Protein AF-0000000085046176 (afdb_homodimer)

Radius of gyration: 19.08 Å; Cα contacts (8 Å, |Δi|>4): 582; chains: 2; bounding box: 42×62×58 Å

Foldseek 3Di:
DPPPPPDEAEEEQEAPDPPCQVLVCVLVVHDSVRYHYDHDHQSADFDLPDDVLVVVLCCVVPVNYQEYEREGEPPRVLLVDDLVNVVVVCVVVPNDPVNQVVCVVVCVDPPGDSCSSSDDNDSVVRQVVVQCSNCVRPSHDNSHHYWYWYYYVPDSHTDTD/DPPPPPDEAEEEQEAPDPPCQVLVCVLVVHDSVRYHYDHDHQSADFDLPDDVLVVVLCCVVPVNYQEYEREGEPPRPLLVDDLVNVVVVCVVVPNDPVNQVVCVVVCVDPPGDSCSSSDDNDSVVRQVVVQCSNQVRPSHDNSHHYWYWYYYVPDSHTDTD

Structure (mmCIF, N/CA/C/O backbone):
data_AF-0000000085046176-model_v1
#
loop_
_entity.id
_entity.type
_entity.pdbx_description
1 polymer 'Carbonic anhydrase beta type'
#
loop_
_atom_site.group_PDB
_atom_site.id
_atom_site.type_symbol
_atom_site.label_atom_id
_atom_site.label_alt_id
_atom_site.label_comp_id
_atom_site.label_asym_id
_atom_site.label_entity_id
_atom_site.label_seq_id
_atom_site.pdbx_PDB_ins_code
_atom_site.Cartn_x
_atom_site.Cartn_y
_atom_site.Cartn_z
_atom_site.occupancy
_atom_site.B_iso_or_equiv
_atom_site.auth_seq_id
_atom_site.auth_comp_id
_atom_site.auth_asym_id
_atom_site.auth_atom_id
_atom_site.pdbx_PDB_model_num
ATOM 1 N N . MET A 1 1 ? 13.234 -36.5 2.68 1 27.55 1 MET A N 1
ATOM 2 C CA . MET A 1 1 ? 13.211 -35.188 3.322 1 27.55 1 MET A CA 1
ATOM 3 C C . MET A 1 1 ? 11.977 -34.406 2.895 1 27.55 1 MET A C 1
ATOM 5 O O . MET A 1 1 ? 11.805 -34.094 1.711 1 27.55 1 MET A O 1
ATOM 9 N N . GLU A 1 2 ? 10.82 -34.594 3.408 1 37.03 2 GLU A N 1
ATOM 10 C CA . GLU A 1 2 ? 9.484 -34.219 2.951 1 37.03 2 GLU A CA 1
ATOM 11 C C . GLU A 1 2 ? 9.406 -32.719 2.643 1 37.03 2 GLU A C 1
ATOM 13 O O . GLU A 1 2 ? 9.867 -31.891 3.432 1 37.03 2 GLU A O 1
ATOM 18 N N . LYS A 1 3 ? 9.477 -32.344 1.409 1 42.66 3 LYS A N 1
ATOM 19 C CA . LYS A 1 3 ? 9.383 -30.969 0.919 1 42.66 3 LYS A CA 1
ATOM 20 C C . LYS A 1 3 ? 8.375 -30.172 1.729 1 42.66 3 LYS A C 1
ATOM 22 O O . LYS A 1 3 ? 7.184 -30.5 1.746 1 42.66 3 LYS A O 1
ATOM 27 N N . LYS A 1 4 ? 8.586 -29.812 2.982 1 44.47 4 LYS A N 1
ATOM 28 C CA . LYS A 1 4 ? 7.711 -29.047 3.857 1 44.47 4 LYS A CA 1
ATOM 29 C C . LYS A 1 4 ? 6.906 -28.016 3.062 1 44.47 4 LYS A C 1
ATOM 31 O O . LYS A 1 4 ? 7.477 -27.125 2.445 1 44.47 4 LYS A O 1
ATOM 36 N N . THR A 1 5 ? 5.859 -28.359 2.402 1 50.88 5 THR A N 1
ATOM 37 C CA . THR A 1 5 ? 4.941 -27.531 1.635 1 50.88 5 THR A CA 1
ATOM 38 C C . THR A 1 5 ? 4.656 -26.219 2.367 1 50.88 5 THR A C 1
ATOM 40 O O . THR A 1 5 ? 4.332 -26.219 3.557 1 50.88 5 THR A O 1
ATOM 43 N N . ALA A 1 6 ? 5.34 -25.141 1.979 1 62.38 6 ALA A N 1
ATOM 44 C CA . ALA A 1 6 ? 5.117 -23.844 2.607 1 62.38 6 ALA A CA 1
ATOM 45 C C . ALA A 1 6 ? 3.645 -23.641 2.959 1 62.38 6 ALA A C 1
ATOM 47 O O . ALA A 1 6 ? 2.762 -23.922 2.146 1 62.38 6 ALA A O 1
ATOM 48 N N . GLY A 1 7 ? 3.318 -23.562 4.172 1 77.44 7 GLY A N 1
ATOM 49 C CA . GLY A 1 7 ? 1.966 -23.375 4.676 1 77.44 7 GLY A CA 1
ATOM 50 C C . GLY A 1 7 ? 1.241 -22.219 4.035 1 77.44 7 GLY A C 1
ATOM 51 O O . GLY A 1 7 ? 1.872 -21.25 3.59 1 77.44 7 GLY A O 1
ATOM 52 N N . LYS A 1 8 ? -0.014 -22.391 3.793 1 90.75 8 LYS A N 1
ATOM 53 C CA . LYS A 1 8 ? -0.907 -21.344 3.283 1 90.75 8 LYS A CA 1
ATOM 54 C C . LYS A 1 8 ? -0.826 -20.078 4.137 1 90.75 8 LYS A C 1
ATOM 56 O O . LYS A 1 8 ? -0.714 -20.156 5.363 1 90.75 8 LYS A O 1
ATOM 61 N N . LYS A 1 9 ? -0.775 -18.953 3.412 1 94.5 9 LYS A N 1
ATOM 62 C CA . LYS A 1 9 ? -0.676 -17.688 4.121 1 94.5 9 LYS A CA 1
ATOM 63 C C . LYS A 1 9 ? -1.931 -16.844 3.914 1 94.5 9 LYS A C 1
ATOM 65 O O . LYS A 1 9 ? -2.701 -17.078 2.982 1 94.5 9 LYS A O 1
ATOM 70 N N . THR A 1 10 ? -2.133 -15.969 4.871 1 95.81 10 THR A N 1
ATOM 71 C CA . THR A 1 10 ? -3.203 -14.984 4.816 1 95.81 10 THR A CA 1
ATOM 72 C C . THR A 1 10 ? -2.633 -13.578 4.676 1 95.81 10 THR A C 1
ATOM 74 O O . THR A 1 10 ? -1.724 -13.188 5.414 1 95.81 10 THR A O 1
ATOM 77 N N . LEU A 1 11 ? -3.111 -12.898 3.676 1 96.31 11 LEU A N 1
ATOM 78 C CA . LEU A 1 11 ? -2.738 -11.5 3.49 1 96.31 11 LEU A CA 1
ATOM 79 C C . LEU A 1 11 ? -3.781 -10.57 4.102 1 96.31 11 LEU A C 1
ATOM 81 O O . LEU A 1 11 ? -4.969 -10.672 3.789 1 96.31 11 LEU A O 1
ATOM 85 N N . ILE A 1 12 ? -3.316 -9.688 4.973 1 94.5 12 ILE A N 1
ATOM 86 C CA . ILE A 1 12 ? -4.211 -8.781 5.68 1 94.5 12 ILE A CA 1
ATOM 87 C C . ILE A 1 12 ? -4.016 -7.355 5.168 1 94.5 12 ILE A C 1
ATOM 89 O O . ILE A 1 12 ? -2.893 -6.852 5.125 1 94.5 12 ILE A O 1
ATOM 93 N N . ILE A 1 13 ? -5.051 -6.73 4.762 1 95.25 13 ILE A N 1
ATOM 94 C CA . ILE A 1 13 ? -5.09 -5.312 4.422 1 95.25 13 ILE A CA 1
ATOM 95 C C . ILE A 1 13 ? -5.789 -4.535 5.535 1 95.25 13 ILE A C 1
ATOM 97 O O . ILE A 1 13 ? -6.945 -4.809 5.859 1 95.25 13 ILE A O 1
ATOM 101 N N . THR A 1 14 ? -5.098 -3.609 6.129 1 92.19 14 THR A N 1
ATOM 102 C CA . THR A 1 14 ? -5.656 -2.867 7.254 1 92.19 14 THR A CA 1
ATOM 103 C C . THR A 1 14 ? -5.008 -1.488 7.367 1 92.19 14 THR A C 1
ATOM 105 O O . THR A 1 14 ? -4.277 -1.065 6.469 1 92.19 14 THR A O 1
ATOM 108 N N . SER A 1 15 ? -5.359 -0.806 8.398 1 89.62 15 SER A N 1
ATOM 109 C CA . SER A 1 15 ? -4.918 0.575 8.562 1 89.62 15 SER A CA 1
ATOM 110 C C . SER A 1 15 ? -3.457 0.642 8.992 1 89.62 15 SER A C 1
ATOM 112 O O . SER A 1 15 ? -2.838 -0.387 9.273 1 89.62 15 SER A O 1
ATOM 114 N N . LEU A 1 16 ? -2.852 1.836 9.047 1 82.62 16 LEU A N 1
ATOM 115 C CA . LEU A 1 16 ? -1.438 2.1 9.297 1 82.62 16 LEU A CA 1
ATOM 116 C C . LEU A 1 16 ? -1.076 1.802 10.75 1 82.62 16 LEU A C 1
ATOM 118 O O . LEU A 1 16 ? 0.101 1.642 11.078 1 82.62 16 LEU A O 1
ATOM 122 N N . GLU A 1 17 ? -1.954 1.568 11.562 1 69.12 17 GLU A N 1
ATOM 123 C CA . GLU A 1 17 ? -1.636 1.528 12.984 1 69.12 17 GLU A CA 1
ATOM 124 C C . GLU A 1 17 ? -0.73 0.344 13.32 1 69.12 17 GLU A C 1
ATOM 126 O O . GLU A 1 17 ? -0.935 -0.761 12.812 1 69.12 17 GLU A O 1
ATOM 131 N N . GLY A 1 18 ? 0.424 0.468 13.969 1 60.62 18 GLY A N 1
ATOM 132 C CA . GLY A 1 18 ? 1.585 -0.366 14.234 1 60.62 18 GLY A CA 1
ATOM 133 C C . GLY A 1 18 ? 1.262 -1.587 15.078 1 60.62 18 GLY A C 1
ATOM 134 O O . GLY A 1 18 ? 1.871 -2.645 14.906 1 60.62 18 GLY A O 1
ATOM 135 N N . ASN A 1 19 ? 0.436 -1.549 15.891 1 63.5 19 ASN A N 1
ATOM 136 C CA . ASN A 1 19 ? 0.36 -2.617 16.875 1 63.5 19 ASN A CA 1
ATOM 137 C C . ASN A 1 19 ? -0.744 -3.615 16.547 1 63.5 19 ASN A C 1
ATOM 139 O O . ASN A 1 19 ? -1.226 -4.332 17.422 1 63.5 19 ASN A O 1
ATOM 143 N N . GLN A 1 20 ? -0.802 -3.793 15.25 1 77.19 20 GLN A N 1
ATOM 144 C CA . GLN A 1 20 ? -1.982 -4.602 14.969 1 77.19 20 GLN A CA 1
ATOM 145 C C . GLN A 1 20 ? -1.596 -6.035 14.609 1 77.19 20 GLN A C 1
ATOM 147 O O . GLN A 1 20 ? -2.408 -6.953 14.742 1 77.19 20 GLN A O 1
ATOM 152 N N . SER A 1 21 ? -0.306 -6.191 14.312 1 78.75 21 SER A N 1
ATOM 153 C CA . SER A 1 21 ? 0.079 -7.5 13.805 1 78.75 21 SER A CA 1
ATOM 154 C C . SER A 1 21 ? -0.053 -8.578 14.875 1 78.75 21 SER A C 1
ATOM 156 O O . SER A 1 21 ? -0.606 -9.648 14.625 1 78.75 21 SER A O 1
ATOM 158 N N . LEU A 1 22 ? 0.419 -8.273 16.031 1 78.38 22 LEU A N 1
ATOM 159 C CA . LEU A 1 22 ? 0.334 -9.25 17.109 1 78.38 22 LEU A CA 1
ATOM 160 C C . LEU A 1 22 ? -1.116 -9.477 17.516 1 78.38 22 LEU A C 1
ATOM 162 O O . LEU A 1 22 ? -1.527 -10.609 17.766 1 78.38 22 LEU A O 1
ATOM 166 N N . TRP A 1 23 ? -1.77 -8.398 17.594 1 84 23 TRP A N 1
ATOM 167 C CA . TRP A 1 23 ? -3.182 -8.484 17.953 1 84 23 TRP A CA 1
ATOM 168 C C . TRP A 1 23 ? -3.955 -9.312 16.938 1 84 23 TRP A C 1
ATOM 170 O O . TRP A 1 23 ? -4.719 -10.211 17.297 1 84 23 TRP A O 1
ATOM 180 N N . LEU A 1 24 ? -3.736 -9.125 15.719 1 87.5 24 LEU A N 1
ATOM 181 C CA . LEU A 1 24 ? -4.461 -9.828 14.664 1 87.5 24 LEU A CA 1
ATOM 182 C C . LEU A 1 24 ? -4.062 -11.297 14.625 1 87.5 24 LEU A C 1
ATOM 184 O O . LEU A 1 24 ? -4.902 -12.164 14.367 1 87.5 24 LEU A O 1
ATOM 188 N N . SER A 1 25 ? -2.818 -11.5 14.836 1 88.5 25 SER A N 1
ATOM 189 C CA . SER A 1 25 ? -2.375 -12.891 14.922 1 88.5 25 SER A CA 1
ATOM 190 C C . SER A 1 25 ? -3.141 -13.648 16 1 88.5 25 SER A C 1
ATOM 192 O O . SER A 1 25 ? -3.584 -14.773 15.781 1 88.5 25 SER A O 1
ATOM 194 N N . SER A 1 26 ? -3.328 -13 17.109 1 88.38 26 SER A N 1
ATOM 195 C CA . SER A 1 26 ? -4.027 -13.609 18.234 1 88.38 26 SER A CA 1
ATOM 196 C C . SER A 1 26 ? -5.508 -13.805 17.922 1 88.38 26 SER A C 1
ATOM 198 O O . SER A 1 26 ? -6.055 -14.891 18.156 1 88.38 26 SER A O 1
ATOM 200 N N . VAL A 1 27 ? -6.113 -12.875 17.391 1 89.19 27 VAL A N 1
ATOM 201 C CA . VAL A 1 27 ? -7.551 -12.891 17.156 1 89.19 27 VAL A CA 1
ATOM 202 C C . VAL A 1 27 ? -7.879 -13.883 16.031 1 89.19 27 VAL A C 1
ATOM 204 O O . VAL A 1 27 ? -8.914 -14.555 16.078 1 89.19 27 VAL A O 1
ATOM 207 N N . LEU A 1 28 ? -7.016 -14.039 15.109 1 90.5 28 LEU A N 1
ATOM 208 C CA . LEU A 1 28 ? -7.246 -14.922 13.977 1 90.5 28 LEU A CA 1
ATOM 209 C C . LEU A 1 28 ? -6.754 -16.328 14.273 1 90.5 28 LEU A C 1
ATOM 211 O O . LEU A 1 28 ? -7.004 -17.266 13.508 1 90.5 28 LEU A O 1
ATOM 215 N N . LYS A 1 29 ? -6.059 -16.484 15.375 1 92.44 29 LYS A N 1
ATOM 216 C CA . LYS A 1 29 ? -5.465 -17.766 15.781 1 92.44 29 LYS A CA 1
ATOM 217 C C . LYS A 1 29 ? -4.547 -18.312 14.695 1 92.44 29 LYS A C 1
ATOM 219 O O . LYS A 1 29 ? -4.633 -19.484 14.336 1 92.44 29 LYS A O 1
ATOM 224 N N . LYS A 1 30 ? -3.787 -17.453 14.102 1 91.31 30 LYS A N 1
ATOM 225 C CA . LYS A 1 30 ? -2.766 -17.781 13.117 1 91.31 30 LYS A CA 1
ATOM 226 C C . LYS A 1 30 ? -1.396 -17.266 13.539 1 91.31 30 LYS A C 1
ATOM 228 O O . LYS A 1 30 ? -1.283 -16.156 14.055 1 91.31 30 LYS A O 1
ATOM 233 N N . PRO A 1 31 ? -0.431 -18.125 13.391 1 89.75 31 PRO A N 1
ATOM 234 C CA . PRO A 1 31 ? 0.899 -17.625 13.742 1 89.75 31 PRO A CA 1
ATOM 235 C C . PRO A 1 31 ? 1.362 -16.484 12.836 1 89.75 31 PRO A C 1
ATOM 237 O O . PRO A 1 31 ? 0.936 -16.391 11.688 1 89.75 31 PRO A O 1
ATOM 240 N N . LEU A 1 32 ? 2.254 -15.648 13.289 1 85.62 32 LEU A N 1
ATOM 241 C CA . LEU A 1 32 ? 2.717 -14.445 12.602 1 85.62 32 LEU A CA 1
ATOM 242 C C . LEU A 1 32 ? 3.402 -14.805 11.281 1 85.62 32 LEU A C 1
ATOM 244 O O . LEU A 1 32 ? 3.324 -14.047 10.312 1 85.62 32 LEU A O 1
ATOM 248 N N . ASP A 1 33 ? 4.004 -15.93 11.188 1 85.5 33 ASP A N 1
ATOM 249 C CA . ASP A 1 33 ? 4.75 -16.297 9.984 1 85.5 33 ASP A CA 1
ATOM 250 C C . ASP A 1 33 ? 3.811 -16.734 8.867 1 85.5 33 ASP A C 1
ATOM 252 O O . ASP A 1 33 ? 4.242 -16.922 7.727 1 85.5 33 ASP A O 1
ATOM 256 N N . GLU A 1 34 ? 2.578 -16.844 9.203 1 91.62 34 GLU A N 1
ATOM 257 C CA . GLU A 1 34 ? 1.57 -17.188 8.203 1 91.62 34 GLU A CA 1
ATOM 258 C C . GLU A 1 34 ? 0.764 -15.961 7.797 1 91.62 34 GLU A C 1
ATOM 260 O O . GLU A 1 34 ? -0.156 -16.062 6.98 1 91.62 34 GLU A O 1
ATOM 265 N N . LEU A 1 35 ? 1.13 -14.859 8.359 1 91.5 35 LEU A N 1
ATOM 266 C CA . LEU A 1 35 ? 0.426 -13.617 8.062 1 91.5 35 LEU A CA 1
ATOM 267 C C . LEU A 1 35 ? 1.325 -12.656 7.289 1 91.5 35 LEU A C 1
ATOM 269 O O . LEU A 1 35 ? 2.516 -12.539 7.586 1 91.5 35 LEU A O 1
ATOM 273 N N . LEU A 1 36 ? 0.793 -12.086 6.289 1 92.06 36 LEU A N 1
ATOM 274 C CA . LEU A 1 36 ? 1.378 -10.953 5.574 1 92.06 36 LEU A CA 1
ATOM 275 C C . LEU A 1 36 ? 0.507 -9.711 5.719 1 92.06 36 LEU A C 1
ATOM 277 O O . LEU A 1 36 ? -0.708 -9.82 5.898 1 92.06 36 LEU A O 1
ATOM 281 N N . PHE A 1 37 ? 1.173 -8.555 5.59 1 91.38 37 PHE A N 1
ATOM 282 C CA . PHE A 1 37 ? 0.412 -7.34 5.852 1 91.38 37 PHE A CA 1
ATOM 283 C C . PHE A 1 37 ? 0.644 -6.309 4.754 1 91.38 37 PHE A C 1
ATOM 285 O O . PHE A 1 37 ? 1.768 -6.145 4.277 1 91.38 37 PHE A O 1
ATOM 292 N N . ILE A 1 38 ? -0.399 -5.652 4.414 1 92.81 38 ILE A N 1
ATOM 293 C CA . ILE A 1 38 ? -0.392 -4.41 3.646 1 92.81 38 ILE A CA 1
ATOM 294 C C . ILE A 1 38 ? -1.172 -3.334 4.398 1 92.81 38 ILE A C 1
ATOM 296 O O . ILE A 1 38 ? -2.346 -3.523 4.727 1 92.81 38 ILE A O 1
ATOM 300 N N . HIS A 1 39 ? -0.501 -2.297 4.625 1 91 39 HIS A N 1
ATOM 301 C CA . HIS A 1 39 ? -1.146 -1.192 5.324 1 91 39 HIS A CA 1
ATOM 302 C C . HIS A 1 39 ? -1.488 -0.058 4.367 1 91 39 HIS A C 1
ATOM 304 O O . HIS A 1 39 ? -0.682 0.293 3.5 1 91 39 HIS A O 1
ATOM 310 N N . SER A 1 40 ? -2.662 0.396 4.531 1 92.19 40 SER A N 1
ATOM 311 C CA . SER A 1 40 ? -3.127 1.562 3.787 1 92.19 40 SER A CA 1
ATOM 312 C C . SER A 1 40 ? -3.898 2.521 4.688 1 92.19 40 SER A C 1
ATOM 314 O O . SER A 1 40 ? -4.688 2.09 5.531 1 92.19 40 SER A O 1
ATOM 316 N N . TYR A 1 41 ? -3.645 3.814 4.453 1 92.31 41 TYR A N 1
ATOM 317 C CA . TYR A 1 41 ? -4.367 4.801 5.246 1 92.31 41 TYR A CA 1
ATOM 318 C C . TYR A 1 41 ? -5.871 4.676 5.031 1 92.31 41 TYR A C 1
ATOM 320 O O . TYR A 1 41 ? -6.352 4.746 3.896 1 92.31 41 TYR A O 1
ATOM 328 N N . GLY A 1 42 ? -6.609 4.34 6.191 1 88.31 42 GLY A N 1
ATOM 329 C CA . GLY A 1 42 ? -8.047 4.152 6.121 1 88.31 42 GLY A CA 1
ATOM 330 C C . GLY A 1 42 ? -8.445 2.791 5.586 1 88.31 42 GLY A C 1
ATOM 331 O O . GLY A 1 42 ? -9.609 2.568 5.246 1 88.31 42 GLY A O 1
ATOM 332 N N . SER A 1 43 ? -7.473 1.93 5.324 1 90.62 43 SER A N 1
ATOM 333 C CA . SER A 1 43 ? -7.703 0.593 4.785 1 90.62 43 SER A CA 1
ATOM 334 C C . SER A 1 43 ? -8.375 0.657 3.416 1 90.62 43 SER A C 1
ATOM 336 O O . SER A 1 43 ? -9.188 -0.205 3.078 1 90.62 43 SER A O 1
ATOM 338 N N . PHE A 1 44 ? -8.125 1.706 2.766 1 90.56 44 PHE A N 1
ATOM 339 C CA . PHE A 1 44 ? -8.828 1.988 1.521 1 90.56 44 PHE A CA 1
ATOM 340 C C . PHE A 1 44 ? -7.93 1.725 0.318 1 90.56 44 PHE A C 1
ATOM 342 O O . PHE A 1 44 ? -6.754 2.09 0.324 1 90.56 44 PHE A O 1
ATOM 349 N N . ILE A 1 45 ? -8.461 0.929 -0.669 1 94.75 45 ILE A N 1
ATOM 350 C CA . ILE A 1 45 ? -7.809 0.723 -1.956 1 94.75 45 ILE A CA 1
ATOM 351 C C . ILE A 1 45 ? -8.43 1.641 -3.006 1 94.75 45 ILE A C 1
ATOM 353 O O . ILE A 1 45 ? -9.594 1.468 -3.375 1 94.75 45 ILE A O 1
ATOM 357 N N . SER A 1 46 ? -7.688 2.5 -3.588 1 88.81 46 SER A N 1
ATOM 358 C CA . SER A 1 46 ? -8.258 3.561 -4.414 1 88.81 46 SER A CA 1
ATOM 359 C C . SER A 1 46 ? -8.172 3.215 -5.898 1 88.81 46 SER A C 1
ATOM 361 O O . SER A 1 46 ? -8.938 3.734 -6.707 1 88.81 46 SER A O 1
ATOM 363 N N . GLN A 1 47 ? -7.281 2.324 -6.289 1 91.12 47 GLN A N 1
ATOM 364 C CA . GLN A 1 47 ? -7.039 2.104 -7.711 1 91.12 47 GLN A CA 1
ATOM 365 C C . GLN A 1 47 ? -6.957 0.613 -8.031 1 91.12 47 GLN A C 1
ATOM 367 O O . GLN A 1 47 ? -6.258 -0.136 -7.348 1 91.12 47 GLN A O 1
ATOM 372 N N . SER A 1 48 ? -7.559 0.249 -9.125 1 94.62 48 SER A N 1
ATOM 373 C CA . SER A 1 48 ? -7.602 -1.151 -9.539 1 94.62 48 SER A CA 1
ATOM 374 C C . SER A 1 48 ? -6.262 -1.602 -10.109 1 94.62 48 SER A C 1
ATOM 376 O O . SER A 1 48 ? -5.992 -2.801 -10.195 1 94.62 48 SER A O 1
ATOM 378 N N . TYR A 1 49 ? -5.492 -0.659 -10.555 1 95.44 49 TYR A N 1
ATOM 379 C CA . TYR A 1 49 ? -4.172 -0.968 -11.086 1 95.44 49 TYR A CA 1
ATOM 380 C C . TYR A 1 49 ? -3.096 -0.144 -10.391 1 95.44 49 TYR A C 1
ATOM 382 O O . TYR A 1 49 ? -2.209 0.413 -11.039 1 95.44 49 TYR A O 1
ATOM 390 N N . GLY A 1 50 ? -3.312 -0.067 -9.086 1 93.5 50 GLY A N 1
ATOM 391 C CA . GLY A 1 50 ? -2.338 0.599 -8.242 1 93.5 50 GLY A CA 1
ATOM 392 C C . GLY A 1 50 ? -1.434 -0.367 -7.5 1 93.5 50 GLY A C 1
ATOM 393 O O . GLY A 1 50 ? -1.467 -1.573 -7.75 1 93.5 50 GLY A O 1
ATOM 394 N N . CYS A 1 51 ? -0.675 0.168 -6.566 1 94.19 51 CYS A N 1
ATOM 395 C CA . CYS A 1 51 ? 0.38 -0.584 -5.895 1 94.19 51 CYS A CA 1
ATOM 396 C C . CYS A 1 51 ? -0.206 -1.671 -5.004 1 94.19 51 CYS A C 1
ATOM 398 O O . CYS A 1 51 ? 0.316 -2.785 -4.949 1 94.19 51 CYS A O 1
ATOM 400 N N . ILE A 1 52 ? -1.273 -1.389 -4.344 1 95.94 52 ILE A N 1
ATOM 401 C CA . ILE A 1 52 ? -1.829 -2.35 -3.396 1 95.94 52 ILE A CA 1
ATOM 402 C C . ILE A 1 52 ? -2.375 -3.561 -4.152 1 95.94 52 ILE A C 1
ATOM 404 O O . ILE A 1 52 ? -2.078 -4.703 -3.799 1 95.94 52 ILE A O 1
ATOM 408 N N . ILE A 1 53 ? -3.141 -3.328 -5.211 1 96.94 53 ILE A N 1
ATOM 409 C CA . ILE A 1 53 ? -3.672 -4.418 -6.023 1 96.94 53 ILE A CA 1
ATOM 410 C C . ILE A 1 53 ? -2.52 -5.219 -6.625 1 96.94 53 ILE A C 1
ATOM 412 O O . ILE A 1 53 ? -2.551 -6.453 -6.633 1 96.94 53 ILE A O 1
ATOM 416 N N . ARG A 1 54 ? -1.545 -4.535 -7.102 1 95.69 54 ARG A N 1
ATOM 417 C CA . ARG A 1 54 ? -0.357 -5.211 -7.613 1 95.69 54 ARG A CA 1
ATOM 418 C C . ARG A 1 54 ? 0.239 -6.141 -6.559 1 95.69 54 ARG A C 1
ATOM 420 O O . ARG A 1 54 ? 0.598 -7.281 -6.863 1 95.69 54 ARG A O 1
ATOM 427 N N . SER A 1 55 ? 0.363 -5.672 -5.371 1 95.5 55 SER A N 1
ATOM 428 C CA . SER A 1 55 ? 0.951 -6.449 -4.289 1 95.5 55 SER A CA 1
ATOM 429 C C . SER A 1 55 ? 0.109 -7.684 -3.975 1 95.5 55 SER A C 1
ATOM 431 O O . SER A 1 55 ? 0.649 -8.766 -3.732 1 95.5 55 SER A O 1
ATOM 433 N N . ILE A 1 56 ? -1.153 -7.508 -3.992 1 97 56 ILE A N 1
ATOM 434 C CA . ILE A 1 56 ? -2.051 -8.625 -3.711 1 97 56 ILE A CA 1
ATOM 435 C C . ILE A 1 56 ? -1.891 -9.695 -4.781 1 97 56 ILE A C 1
ATOM 437 O O . ILE A 1 56 ? -1.779 -10.883 -4.465 1 97 56 ILE A O 1
ATOM 441 N N . ILE A 1 57 ? -1.896 -9.25 -6.039 1 96.88 57 ILE A N 1
ATOM 442 C CA . ILE A 1 57 ? -1.755 -10.172 -7.16 1 96.88 57 ILE A CA 1
ATOM 443 C C . ILE A 1 57 ? -0.448 -10.945 -7.027 1 96.88 57 ILE A C 1
ATOM 445 O O . ILE A 1 57 ? -0.438 -12.18 -7.109 1 96.88 57 ILE A O 1
ATOM 449 N N . MET A 1 58 ? 0.612 -10.273 -6.781 1 95.06 58 MET A N 1
ATOM 450 C CA . MET A 1 58 ? 1.925 -10.906 -6.703 1 95.06 58 MET A CA 1
ATOM 451 C C . MET A 1 58 ? 2.006 -11.844 -5.5 1 95.06 58 MET A C 1
ATOM 453 O O . MET A 1 58 ? 2.605 -12.914 -5.586 1 95.06 58 MET A O 1
ATOM 457 N N . ALA A 1 59 ? 1.438 -11.438 -4.43 1 94.88 59 ALA A N 1
ATOM 458 C CA . ALA A 1 59 ? 1.416 -12.297 -3.248 1 94.88 59 ALA A CA 1
ATOM 459 C C . ALA A 1 59 ? 0.651 -13.586 -3.523 1 94.88 59 ALA A C 1
ATOM 461 O O . ALA A 1 59 ? 1.054 -14.664 -3.072 1 94.88 59 ALA A O 1
ATOM 462 N N . ALA A 1 60 ? -0.436 -13.508 -4.195 1 95.62 60 ALA A N 1
ATOM 463 C CA . ALA A 1 60 ? -1.239 -14.68 -4.527 1 95.62 60 ALA A CA 1
ATOM 464 C C . ALA A 1 60 ? -0.447 -15.664 -5.387 1 95.62 60 ALA A C 1
ATOM 466 O O . ALA 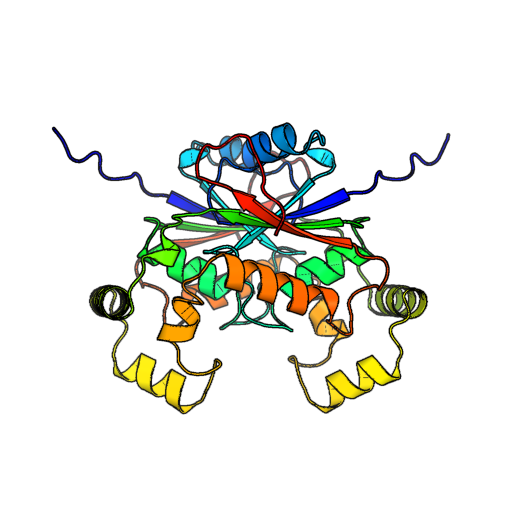A 1 60 ? -0.556 -16.875 -5.211 1 95.62 60 ALA A O 1
ATOM 467 N N . TYR A 1 61 ? 0.374 -15.133 -6.258 1 94.06 61 TYR A N 1
ATOM 468 C CA . TYR A 1 61 ? 1.076 -15.977 -7.215 1 94.06 61 TYR A CA 1
ATOM 469 C C . TYR A 1 61 ? 2.387 -16.5 -6.629 1 94.06 61 TYR A C 1
ATOM 471 O O . TYR A 1 61 ? 2.871 -17.562 -7.012 1 94.06 61 TYR A O 1
ATOM 479 N N . TYR A 1 62 ? 2.945 -15.789 -5.652 1 92.06 62 TYR A N 1
ATOM 480 C CA . TYR A 1 62 ? 4.324 -16.125 -5.328 1 92.06 62 TYR A CA 1
ATOM 481 C C . TYR A 1 62 ? 4.492 -16.359 -3.832 1 92.06 62 TYR A C 1
ATOM 483 O O . TYR A 1 62 ? 5.516 -16.891 -3.389 1 92.06 62 TYR A O 1
ATOM 491 N N . GLU A 1 63 ? 3.516 -15.984 -2.99 1 91.88 63 GLU A N 1
ATOM 492 C CA . GLU A 1 63 ? 3.703 -16.078 -1.545 1 91.88 63 GLU A CA 1
ATOM 493 C C . GLU A 1 63 ? 2.779 -17.141 -0.939 1 91.88 63 GLU A C 1
ATOM 495 O O . GLU A 1 63 ? 2.6 -17.188 0.279 1 91.88 63 GLU A O 1
ATOM 500 N N . ASN A 1 64 ? 2.164 -17.922 -1.744 1 92.31 64 ASN A N 1
ATOM 501 C CA . ASN A 1 64 ? 1.242 -18.953 -1.303 1 92.31 64 ASN A CA 1
ATOM 502 C C . ASN A 1 64 ? 0.062 -18.375 -0.534 1 92.31 64 ASN A C 1
ATOM 504 O O . ASN A 1 64 ? -0.375 -18.938 0.469 1 92.31 64 ASN A O 1
ATOM 508 N N . VAL A 1 65 ? -0.344 -17.25 -0.934 1 95.19 65 VAL A N 1
ATOM 509 C CA . VAL A 1 65 ? -1.509 -16.609 -0.337 1 95.19 65 VAL A CA 1
ATOM 510 C C . VAL A 1 65 ? -2.785 -17.172 -0.955 1 95.19 65 VAL A C 1
ATOM 512 O O . VAL A 1 65 ? -2.955 -17.156 -2.176 1 95.19 65 VAL A O 1
ATOM 515 N N . GLU A 1 66 ? -3.678 -17.625 -0.038 1 94.62 66 GLU A N 1
ATOM 516 C CA . GLU A 1 66 ? -4.961 -18.141 -0.508 1 94.62 66 GLU A CA 1
ATOM 517 C C . GLU A 1 66 ? -6.121 -17.312 0.051 1 94.62 66 GLU A C 1
ATOM 519 O O . GLU A 1 66 ? -7.23 -17.359 -0.484 1 94.62 66 GLU A O 1
ATOM 524 N N . ASP A 1 67 ? -5.805 -16.672 1.192 1 97.44 67 ASP A N 1
ATOM 525 C CA . ASP A 1 67 ? -6.816 -15.844 1.848 1 97.44 67 ASP A CA 1
ATOM 526 C C . ASP A 1 67 ? -6.379 -14.383 1.906 1 97.44 67 ASP A C 1
ATOM 528 O O . ASP A 1 67 ? -5.223 -14.086 2.213 1 97.44 67 ASP A O 1
ATOM 532 N N . VAL A 1 68 ? -7.301 -13.508 1.597 1 97.75 68 VAL A N 1
ATOM 533 C CA . VAL A 1 68 ? -7.105 -12.07 1.743 1 97.75 68 VAL A CA 1
ATOM 534 C C . VAL A 1 68 ? -8.195 -11.492 2.643 1 97.75 68 VAL A C 1
ATOM 536 O O . VAL A 1 68 ? -9.383 -11.594 2.336 1 97.75 68 VAL A O 1
ATOM 539 N N . TYR A 1 69 ? -7.75 -10.93 3.74 1 97.06 69 TYR A N 1
ATOM 540 C CA . TYR A 1 69 ? -8.68 -10.305 4.676 1 97.06 69 TYR A CA 1
ATOM 541 C C . TYR A 1 69 ? -8.539 -8.789 4.648 1 97.06 69 TYR A C 1
ATOM 543 O O . TYR A 1 69 ? -7.441 -8.258 4.832 1 97.06 69 TYR A O 1
ATOM 551 N N . VAL A 1 70 ? -9.625 -8.156 4.402 1 97 70 VAL A N 1
ATOM 552 C CA . VAL A 1 70 ? -9.711 -6.707 4.523 1 97 70 VAL A CA 1
ATOM 553 C C . VAL A 1 70 ? -10.312 -6.336 5.875 1 97 70 VAL A C 1
ATOM 555 O O . VAL A 1 70 ? -11.469 -6.652 6.156 1 97 70 VAL A O 1
ATOM 558 N N . ILE A 1 71 ? -9.531 -5.637 6.656 1 94.56 71 ILE A N 1
ATOM 559 C CA . ILE A 1 71 ? -9.977 -5.355 8.016 1 94.56 71 ILE A CA 1
ATOM 560 C C . ILE A 1 71 ? -10 -3.846 8.25 1 94.56 71 ILE A C 1
ATOM 562 O O . ILE A 1 71 ? -8.953 -3.195 8.273 1 94.56 71 ILE A O 1
ATOM 566 N N . GLY A 1 72 ? -11.156 -3.332 8.414 1 92.44 72 GLY A N 1
ATOM 567 C CA . GLY A 1 72 ? -11.344 -1.933 8.758 1 92.44 72 GLY A CA 1
ATOM 568 C C . GLY A 1 72 ? -11.492 -1.699 10.25 1 92.44 72 GLY A C 1
ATOM 569 O O . GLY A 1 72 ? -12.086 -2.516 10.961 1 92.44 72 GLY A O 1
ATOM 570 N N . VAL A 1 73 ? -10.969 -0.614 10.617 1 85.81 73 VAL A N 1
ATOM 571 C CA . VAL A 1 73 ? -11.086 -0.241 12.023 1 85.81 73 VAL A CA 1
ATOM 572 C C . VAL A 1 73 ? -12.078 0.915 12.172 1 85.81 73 VAL A C 1
ATOM 574 O O . VAL A 1 73 ? -11.891 1.977 11.57 1 85.81 73 VAL A O 1
ATOM 577 N N . GLU A 1 74 ? -13 0.717 12.914 1 82.62 74 GLU A N 1
ATOM 578 C CA . GLU A 1 74 ? -13.992 1.76 13.148 1 82.62 74 GLU A CA 1
ATOM 579 C C . GLU A 1 74 ? -13.398 2.93 13.922 1 82.62 74 GLU A C 1
ATOM 581 O O . GLU A 1 74 ? -12.617 2.727 14.859 1 82.62 74 GLU A O 1
ATOM 586 N N . GLY A 1 75 ? -13.891 4.164 13.547 1 74.62 75 GLY A N 1
ATOM 587 C CA . GLY A 1 75 ? -13.438 5.359 14.242 1 74.62 75 GLY A CA 1
ATOM 588 C C . GLY A 1 75 ? -12.031 5.781 13.859 1 74.62 75 GLY A C 1
ATOM 589 O O . GLY A 1 75 ? -11.422 6.609 14.531 1 74.62 75 GLY A O 1
ATOM 590 N N . ASP A 1 76 ? -11.578 5.145 12.961 1 74.75 76 ASP A N 1
ATOM 591 C CA . ASP A 1 76 ? -10.266 5.555 12.461 1 74.75 76 ASP A CA 1
ATOM 592 C C . ASP A 1 76 ? -10.273 7.023 12.047 1 74.75 76 ASP A C 1
ATOM 594 O O . ASP A 1 76 ? -11.312 7.559 11.656 1 74.75 76 ASP A O 1
ATOM 598 N N . LYS A 1 77 ? -9.195 7.676 12.242 1 69.12 77 LYS A N 1
ATOM 599 C CA . LYS A 1 77 ? -9.031 9.109 12.016 1 69.12 77 LYS A CA 1
ATOM 600 C C . LYS A 1 77 ? -9.5 9.5 10.617 1 69.12 77 LYS A C 1
ATOM 602 O O . LYS A 1 77 ? -10.047 10.586 10.422 1 69.12 77 LYS A O 1
ATOM 607 N N . GLN A 1 78 ? -9.297 8.609 9.789 1 74.06 78 GLN A N 1
ATOM 608 C CA . GLN A 1 78 ? -9.602 8.891 8.391 1 74.06 78 GLN A CA 1
ATOM 609 C C . GLN A 1 78 ? -11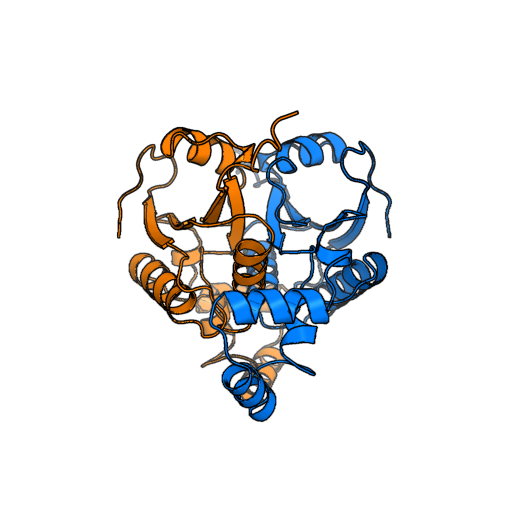.078 9.242 8.211 1 74.06 78 GLN A C 1
ATOM 611 O O . GLN A 1 78 ? -11.414 10.102 7.391 1 74.06 78 GLN A O 1
ATOM 616 N N . SER A 1 79 ? -11.828 8.617 9 1 68.94 79 SER A N 1
ATOM 617 C CA . SER A 1 79 ? -13.266 8.828 8.859 1 68.94 79 SER A CA 1
ATOM 618 C C . SER A 1 79 ? -13.68 10.203 9.352 1 68.94 79 SER A C 1
ATOM 620 O O . SER A 1 79 ? -14.781 10.672 9.07 1 68.94 79 SER A O 1
ATOM 622 N N . ASN A 1 80 ? -12.75 10.852 9.906 1 77.06 80 ASN A N 1
ATOM 623 C CA . ASN A 1 80 ? -13.109 12.141 10.492 1 77.06 80 ASN A CA 1
ATOM 624 C C . ASN A 1 80 ? -12.422 13.297 9.773 1 77.06 80 ASN A C 1
ATOM 626 O O . ASN A 1 80 ? -12.523 14.445 10.203 1 77.06 80 ASN A O 1
ATOM 630 N N . ILE A 1 81 ? -11.789 12.883 8.805 1 83.19 81 ILE A N 1
ATOM 631 C CA . ILE A 1 81 ? -11.109 13.93 8.055 1 83.19 81 ILE A CA 1
ATOM 632 C C . ILE A 1 81 ? -12.102 14.617 7.113 1 83.19 81 ILE A C 1
ATOM 634 O O . ILE A 1 81 ? -12.688 13.969 6.246 1 83.19 81 ILE A O 1
ATOM 638 N N . HIS A 1 82 ? -12.211 15.906 7.375 1 85.5 82 HIS A N 1
ATOM 639 C CA . HIS A 1 82 ? -13.102 16.703 6.539 1 85.5 82 HIS A CA 1
ATOM 640 C C . HIS A 1 82 ? -12.312 17.484 5.488 1 85.5 82 HIS A C 1
ATOM 642 O O . HIS A 1 82 ? -11.188 17.906 5.742 1 85.5 82 HIS A O 1
ATOM 648 N N . ARG A 1 83 ? -12.992 17.672 4.445 1 89.88 83 ARG A N 1
ATOM 649 C CA . ARG A 1 83 ? -12.414 18.328 3.281 1 89.88 83 ARG A CA 1
ATOM 650 C C . ARG A 1 83 ? -11.781 19.656 3.668 1 89.88 83 ARG A C 1
ATOM 652 O O . ARG A 1 83 ? -10.633 19.938 3.324 1 89.88 83 ARG A O 1
ATOM 659 N N . GLU A 1 84 ? -12.531 20.516 4.391 1 91.81 84 GLU A N 1
ATOM 660 C CA . GLU A 1 84 ? -12.07 21.859 4.746 1 91.81 84 GLU A CA 1
ATOM 661 C C . GLU A 1 84 ? -10.836 21.797 5.637 1 91.81 84 GLU A C 1
ATOM 663 O O . GLU A 1 84 ? -9.922 22.609 5.5 1 91.81 84 GLU A O 1
ATOM 668 N N . ASP A 1 85 ? -10.852 20.859 6.539 1 94 85 ASP A N 1
ATOM 669 C CA . ASP A 1 85 ? -9.711 20.688 7.434 1 94 85 ASP A CA 1
ATOM 670 C C . ASP A 1 85 ? -8.461 20.297 6.656 1 94 85 ASP A C 1
ATOM 672 O O . ASP A 1 85 ? -7.375 20.828 6.902 1 94 85 ASP A O 1
ATOM 676 N N . LEU A 1 86 ? -8.562 19.391 5.738 1 94.62 86 LEU A N 1
ATOM 677 C CA . LEU A 1 86 ? -7.438 18.938 4.922 1 94.62 86 LEU A CA 1
ATOM 678 C C . LEU A 1 86 ? -6.906 20.062 4.047 1 94.62 86 LEU A C 1
ATOM 680 O O . LEU A 1 86 ? -5.691 20.25 3.932 1 94.62 86 LEU A O 1
ATOM 684 N N . LEU A 1 87 ? -7.809 20.859 3.535 1 94.75 87 LEU A N 1
ATOM 685 C CA . LEU A 1 87 ? -7.422 21.984 2.697 1 94.75 87 LEU A CA 1
ATOM 686 C C . LEU A 1 87 ? -6.59 22.984 3.486 1 94.75 87 LEU A C 1
ATOM 688 O O . LEU A 1 87 ? -5.582 23.5 2.986 1 94.75 87 LEU A O 1
ATOM 692 N N . LEU A 1 88 ? -7.023 23.25 4.652 1 94.75 88 LEU A N 1
ATOM 693 C CA . LEU A 1 88 ? -6.305 24.188 5.512 1 94.75 88 LEU A CA 1
ATOM 694 C C . LEU A 1 88 ? -4.914 23.656 5.844 1 94.75 88 LEU A C 1
ATOM 696 O O . LEU A 1 88 ? -3.934 24.406 5.789 1 94.75 88 LEU A O 1
ATOM 700 N N . LYS A 1 89 ? -4.824 22.391 6.156 1 94.5 89 LYS A N 1
ATOM 701 C CA . LYS A 1 89 ? -3.537 21.781 6.477 1 94.5 89 LYS A CA 1
ATOM 702 C C . LYS A 1 89 ? -2.586 21.844 5.285 1 94.5 89 LYS A C 1
ATOM 704 O O . LYS A 1 89 ? -1.392 22.094 5.449 1 94.5 89 LYS A O 1
ATOM 709 N N . MET A 1 90 ? -3.105 21.609 4.125 1 95.69 90 MET A N 1
ATOM 710 C CA . MET A 1 90 ? -2.289 21.641 2.914 1 95.69 90 MET A CA 1
ATOM 711 C C . MET A 1 90 ? -1.792 23.047 2.615 1 95.69 90 MET A C 1
ATOM 713 O O . MET A 1 90 ? -0.632 23.234 2.244 1 95.69 90 MET A O 1
ATOM 717 N N . GLU A 1 91 ? -2.646 23.953 2.807 1 94.81 91 GLU A N 1
ATOM 718 C CA . GLU A 1 91 ? -2.248 25.344 2.621 1 94.81 91 GLU A CA 1
ATOM 719 C C . GLU A 1 91 ? -1.128 25.734 3.584 1 94.81 91 GLU A C 1
ATOM 721 O O . GLU A 1 91 ? -0.145 26.359 3.182 1 94.81 91 GLU A O 1
ATOM 726 N N . GLU A 1 92 ? -1.317 25.359 4.789 1 94.88 92 GLU A N 1
ATOM 727 C CA . GLU A 1 92 ? -0.314 25.641 5.809 1 94.88 92 GLU A CA 1
ATOM 728 C C . GLU A 1 92 ? 1.026 25 5.465 1 94.88 92 GLU A C 1
ATOM 730 O O . GLU A 1 92 ? 2.084 25.531 5.82 1 94.88 92 GLU A O 1
ATOM 735 N N . ALA A 1 93 ? 0.953 23.938 4.723 1 94.12 93 ALA A N 1
ATOM 736 C CA . ALA A 1 93 ? 2.164 23.219 4.359 1 94.12 93 ALA A CA 1
ATOM 737 C C . ALA A 1 93 ? 2.758 23.75 3.061 1 94.12 93 ALA A C 1
ATOM 739 O O . ALA A 1 93 ? 3.809 23.281 2.613 1 94.12 93 ALA A O 1
ATOM 740 N N . GLY A 1 94 ? 2.037 24.609 2.371 1 93.69 94 GLY A N 1
ATOM 741 C CA . GLY A 1 94 ? 2.592 25.281 1.2 1 93.69 94 GLY A CA 1
ATOM 742 C C . GLY A 1 94 ? 2.043 24.734 -0.107 1 93.69 94 GLY A C 1
ATOM 743 O O . GLY A 1 94 ? 2.566 25.047 -1.18 1 93.69 94 GLY A O 1
ATOM 744 N N . VAL A 1 95 ? 1.116 23.891 -0.015 1 95.31 95 VAL A N 1
ATOM 745 C CA . VAL A 1 95 ? 0.459 23.422 -1.231 1 95.31 95 VAL A CA 1
ATOM 746 C C . VAL A 1 95 ? -0.575 24.453 -1.687 1 95.31 95 VAL A C 1
ATOM 748 O O . VAL A 1 95 ? -1.592 24.656 -1.02 1 95.31 95 VAL A O 1
ATOM 751 N N . SER A 1 96 ? -0.444 25.031 -2.814 1 92.81 96 SER A N 1
ATOM 752 C CA . SER A 1 96 ? -1.28 26.141 -3.262 1 92.81 96 SER A CA 1
ATOM 753 C C . SER A 1 96 ? -2.588 25.641 -3.867 1 92.81 96 SER A C 1
ATOM 755 O O . SER A 1 96 ? -2.652 24.516 -4.375 1 92.81 96 SER A O 1
ATOM 757 N N . GLY A 1 97 ? -3.512 26.5 -3.842 1 93.88 97 GLY A N 1
ATOM 758 C CA . GLY A 1 97 ? -4.75 26.234 -4.555 1 93.88 97 GLY A CA 1
ATOM 759 C C . GLY A 1 97 ? -4.547 26.016 -6.039 1 93.88 97 GLY A C 1
ATOM 760 O O . GLY A 1 97 ? -5.23 25.188 -6.648 1 93.88 97 GLY A O 1
ATOM 761 N N . ASN A 1 98 ? -3.619 26.703 -6.574 1 95.94 98 ASN A N 1
ATOM 762 C CA . ASN A 1 98 ? -3.289 26.531 -7.988 1 95.94 98 ASN A CA 1
ATOM 763 C C . ASN A 1 98 ? -2.789 25.125 -8.289 1 95.94 98 ASN A C 1
ATOM 765 O O . ASN A 1 98 ? -3.119 24.547 -9.328 1 95.94 98 ASN A O 1
ATOM 769 N N . THR A 1 99 ? -2.021 24.609 -7.406 1 96.62 99 THR A N 1
ATOM 770 C CA . THR A 1 99 ? -1.542 23.234 -7.562 1 96.62 99 THR A CA 1
ATOM 771 C C . THR A 1 99 ? -2.709 22.25 -7.594 1 96.62 99 THR A C 1
ATOM 773 O O . THR A 1 99 ? -2.793 21.406 -8.492 1 96.62 99 THR A O 1
ATOM 776 N N . LEU A 1 100 ? -3.59 22.375 -6.691 1 96.75 100 LEU A N 1
ATOM 777 C CA . LEU A 1 100 ? -4.758 21.5 -6.625 1 96.75 100 LEU A CA 1
ATOM 778 C C . LEU A 1 100 ? -5.617 21.656 -7.875 1 96.75 100 LEU A C 1
ATOM 780 O O . LEU A 1 100 ? -6.07 20.656 -8.445 1 96.75 100 LEU A O 1
ATOM 784 N N . HIS A 1 101 ? -5.777 22.891 -8.258 1 96.88 101 HIS A N 1
ATOM 785 C CA . HIS A 1 101 ? -6.562 23.172 -9.453 1 96.88 101 HIS A CA 1
ATOM 786 C C . HIS A 1 101 ? -5.941 22.516 -10.688 1 96.88 101 HIS A C 1
ATOM 788 O O . HIS A 1 101 ? -6.645 21.922 -11.508 1 96.88 101 HIS A O 1
ATOM 794 N N . THR A 1 102 ? -4.699 22.641 -10.852 1 97.44 102 THR A N 1
ATOM 795 C CA . THR A 1 102 ? -3.982 22.078 -11.984 1 97.44 102 THR A CA 1
ATOM 796 C C . THR A 1 102 ? -4.133 20.547 -12.008 1 97.44 102 THR A C 1
ATOM 798 O O . THR A 1 102 ? -4.445 19.969 -13.047 1 97.44 102 THR A O 1
ATOM 801 N N . LEU A 1 103 ? -3.949 19.922 -10.93 1 97.25 103 LEU A N 1
ATOM 802 C CA . LEU A 1 103 ? -4.039 18.469 -10.828 1 97.25 103 LEU A CA 1
ATOM 803 C C . LEU A 1 103 ? -5.453 17.984 -11.148 1 97.25 103 LEU A C 1
ATOM 805 O O . LEU A 1 103 ? -5.629 16.969 -11.82 1 97.25 103 LEU A O 1
ATOM 809 N N . ASP A 1 104 ? -6.43 18.719 -10.672 1 97.31 104 ASP A N 1
ATOM 810 C CA . ASP A 1 104 ? -7.82 18.391 -10.977 1 97.31 104 ASP A CA 1
ATOM 811 C C . ASP A 1 104 ? -8.117 18.578 -12.461 1 97.31 104 ASP A C 1
ATOM 813 O O . ASP A 1 104 ? -8.836 17.781 -13.07 1 97.31 104 ASP A O 1
ATOM 817 N N . TYR A 1 105 ? -7.559 19.641 -12.984 1 96.69 105 TYR A N 1
ATOM 818 C CA . TYR A 1 105 ? -7.789 19.984 -14.383 1 96.69 105 TYR A CA 1
ATOM 819 C C . TYR A 1 105 ? -7.297 18.875 -15.305 1 96.69 105 TYR A C 1
ATOM 821 O O . TYR A 1 105 ? -7.957 18.547 -16.297 1 96.69 105 TYR A O 1
ATOM 829 N N . ILE A 1 106 ? -6.203 18.312 -15.023 1 95.31 106 ILE A N 1
ATOM 830 C CA . ILE A 1 106 ? -5.633 17.297 -15.906 1 95.31 106 ILE A CA 1
ATOM 831 C C . ILE A 1 106 ? -6.141 15.914 -15.5 1 95.31 106 ILE A C 1
ATOM 833 O O . ILE A 1 106 ? -5.742 14.906 -16.094 1 95.31 106 ILE A O 1
ATOM 837 N N . ARG A 1 107 ? -6.918 15.75 -14.477 1 94.38 107 ARG A N 1
ATOM 838 C CA . ARG A 1 107 ? -7.641 14.555 -14.047 1 94.38 107 ARG A CA 1
ATOM 839 C C . ARG A 1 107 ? -6.676 13.43 -13.711 1 94.38 107 ARG A C 1
ATOM 841 O O . ARG A 1 107 ? -6.824 12.305 -14.203 1 94.38 107 ARG A O 1
ATOM 848 N N . VAL A 1 108 ? -5.75 13.688 -12.789 1 93.06 108 VAL A N 1
ATOM 849 C CA . VAL A 1 108 ? -4.754 12.695 -12.406 1 93.06 108 VAL A CA 1
ATOM 850 C C . VAL A 1 108 ? -5.41 11.594 -11.578 1 93.06 108 VAL A C 1
ATOM 852 O O . VAL A 1 108 ? -4.875 10.484 -11.469 1 93.06 108 VAL A O 1
ATOM 855 N N . VAL A 1 109 ? -6.508 11.891 -10.93 1 93.5 109 VAL A N 1
ATOM 856 C CA . VAL A 1 109 ? -7.301 10.93 -10.172 1 93.5 109 VAL A CA 1
ATOM 857 C C . VAL A 1 109 ? -8.781 11.086 -10.531 1 93.5 109 VAL A C 1
ATOM 859 O O . VAL A 1 109 ? -9.164 12.039 -11.219 1 93.5 109 VAL A O 1
ATOM 862 N N . GLU A 1 110 ? -9.5 10.055 -10.031 1 88.19 110 GLU A N 1
ATOM 863 C CA . GLU A 1 110 ? -10.945 10.156 -10.242 1 88.19 110 GLU A CA 1
ATOM 864 C C . GLU A 1 110 ? -11.555 11.25 -9.367 1 88.19 110 GLU A C 1
ATOM 866 O O . GLU A 1 110 ? -11.156 11.422 -8.211 1 88.19 110 GLU A O 1
ATOM 871 N N . LYS A 1 111 ? -12.664 11.992 -9.945 1 91.5 111 LYS A N 1
ATOM 872 C CA . LYS A 1 111 ? -13.375 13.078 -9.273 1 91.5 111 LYS A CA 1
ATOM 873 C C . LYS A 1 111 ? -12.461 14.266 -9.023 1 91.5 111 LYS A C 1
ATOM 875 O O . LYS A 1 111 ? -12.203 15.062 -9.93 1 91.5 111 LYS A O 1
ATOM 880 N N . ASP A 1 112 ? -11.828 14.367 -7.777 1 95.88 112 ASP A N 1
ATOM 881 C CA . ASP A 1 112 ? -10.867 15.422 -7.484 1 95.88 112 ASP A CA 1
ATOM 882 C C . ASP A 1 112 ? -9.891 14.984 -6.398 1 95.88 112 ASP A C 1
ATOM 884 O O . ASP A 1 112 ? -10.117 13.984 -5.711 1 95.88 112 ASP A O 1
ATOM 888 N N . ILE A 1 113 ? -8.844 15.797 -6.23 1 96.69 113 ILE A N 1
ATOM 889 C CA . ILE A 1 113 ? -7.707 15.461 -5.383 1 96.69 113 ILE A CA 1
ATOM 890 C C . ILE A 1 113 ? -8.172 15.297 -3.939 1 96.69 113 ILE A C 1
ATOM 892 O O . ILE A 1 113 ? -7.77 14.344 -3.26 1 96.69 113 ILE A O 1
ATOM 896 N N . ILE A 1 114 ? -8.992 16.188 -3.465 1 95.31 114 ILE A N 1
ATOM 897 C CA . ILE A 1 114 ? -9.398 16.141 -2.064 1 95.31 114 ILE A CA 1
ATOM 898 C C . ILE A 1 114 ? -10.258 14.906 -1.811 1 95.31 114 ILE A C 1
ATOM 900 O O . ILE A 1 114 ? -10.109 14.242 -0.78 1 95.31 114 ILE A O 1
ATOM 904 N N . SER A 1 115 ? -11.117 14.594 -2.727 1 93.38 115 SER A N 1
ATOM 905 C CA . SER A 1 115 ? -11.906 13.375 -2.623 1 93.38 115 SER A CA 1
ATOM 906 C C . SER A 1 115 ? -11.023 12.133 -2.65 1 93.38 115 SER A C 1
ATOM 908 O O . SER A 1 115 ? -11.281 11.164 -1.93 1 93.38 115 SER A O 1
ATOM 910 N N . TRP A 1 116 ? -10.031 12.156 -3.471 1 94.88 116 TRP A N 1
ATOM 911 C CA . TRP A 1 116 ? -9.078 11.062 -3.547 1 94.88 116 TRP A CA 1
ATOM 912 C C . TRP A 1 116 ? -8.344 10.883 -2.219 1 94.88 116 TRP A C 1
ATOM 914 O O . TRP A 1 116 ? -8.203 9.758 -1.728 1 94.88 116 TRP A O 1
ATOM 924 N N . LEU A 1 117 ? -7.98 11.953 -1.62 1 95.12 117 LEU A N 1
ATOM 925 C CA . LEU A 1 117 ? -7.234 11.898 -0.366 1 95.12 117 LEU A CA 1
ATOM 926 C C . LEU A 1 117 ? -8.133 11.453 0.782 1 95.12 117 LEU A C 1
ATOM 928 O O . LEU A 1 117 ? -7.727 10.641 1.616 1 95.12 117 LEU A O 1
ATOM 932 N N . THR A 1 118 ? -9.305 11.867 0.853 1 91.75 118 THR A N 1
ATOM 933 C CA . THR A 1 118 ? -10.18 11.602 1.988 1 91.75 118 THR A CA 1
ATOM 934 C C . THR A 1 118 ? -10.812 10.219 1.866 1 91.75 118 THR A C 1
ATOM 936 O O . THR A 1 118 ? -11.078 9.555 2.873 1 91.75 118 THR A O 1
ATOM 939 N N . GLY A 1 119 ? -11.039 9.766 0.641 1 87.81 119 GLY A N 1
ATOM 940 C CA . GLY A 1 119 ? -11.711 8.484 0.461 1 87.81 119 GLY A CA 1
ATOM 941 C C . GLY A 1 119 ? -13.125 8.477 1 1 87.81 119 GLY A C 1
ATOM 942 O O . GLY A 1 119 ? -13.648 9.508 1.422 1 87.81 119 GLY A O 1
ATOM 943 N N . PRO A 1 120 ? -13.719 7.297 0.984 1 87.38 120 PRO A N 1
ATOM 944 C CA . PRO A 1 120 ? -15.078 7.191 1.515 1 87.38 120 PRO A CA 1
ATOM 945 C C . PRO A 1 120 ? -15.133 7.328 3.035 1 87.38 120 PRO A C 1
ATOM 947 O O . PRO A 1 120 ? -14.219 6.887 3.73 1 87.38 120 PRO A O 1
ATOM 950 N N . GLU A 1 121 ? -16.281 7.828 3.512 1 85.56 121 GLU A N 1
ATOM 951 C CA . GLU A 1 121 ? -16.422 8.062 4.945 1 85.56 121 GLU A CA 1
ATOM 952 C C . GLU A 1 121 ? -16.859 6.805 5.672 1 85.56 121 GLU A C 1
ATOM 954 O O . GLU A 1 121 ? -16.469 6.562 6.812 1 85.56 121 GLU A O 1
ATOM 959 N N . ASP A 1 122 ? -17.625 6.035 5.059 1 90.12 122 ASP A N 1
ATOM 960 C CA . ASP A 1 122 ? -18.203 4.855 5.684 1 90.12 122 ASP A CA 1
ATOM 961 C C . ASP A 1 122 ? -17.297 3.641 5.531 1 90.12 122 ASP A C 1
ATOM 963 O O . ASP A 1 122 ? -17.047 3.178 4.418 1 90.12 122 ASP A O 1
ATOM 967 N N . MET A 1 123 ? -16.906 3.109 6.641 1 91.44 123 MET A N 1
ATOM 968 C CA . MET A 1 123 ? -15.945 2.012 6.652 1 91.44 123 MET A CA 1
ATOM 969 C C . MET A 1 123 ? -16.547 0.761 6.012 1 91.44 123 MET A C 1
ATOM 971 O O . MET A 1 123 ? -15.828 0.002 5.352 1 91.44 123 MET A O 1
ATOM 975 N N . LYS A 1 124 ? -17.828 0.5 6.219 1 93.19 124 LYS A N 1
ATOM 976 C CA . LYS A 1 124 ? -18.453 -0.656 5.586 1 93.19 124 LYS A CA 1
ATOM 977 C C . LYS A 1 124 ? -18.406 -0.541 4.066 1 93.19 124 LYS A C 1
ATOM 979 O O . LYS A 1 124 ? -18.156 -1.526 3.369 1 93.19 124 LYS A O 1
ATOM 984 N N . GLU A 1 125 ? -18.625 0.639 3.615 1 93.19 125 GLU A N 1
ATOM 985 C CA . GLU A 1 125 ? -18.531 0.89 2.182 1 93.19 125 GLU A CA 1
ATOM 986 C C . GLU A 1 125 ? -17.094 0.684 1.683 1 93.19 125 GLU A C 1
ATOM 988 O O . GLU A 1 125 ? -16.891 0.107 0.614 1 93.19 125 GLU A O 1
ATOM 993 N N . VAL A 1 126 ? -16.141 1.16 2.436 1 93.62 126 VAL A N 1
ATOM 994 C CA . VAL A 1 126 ? -14.734 0.993 2.107 1 93.62 126 VAL A CA 1
ATOM 995 C C . VAL A 1 126 ? -14.414 -0.491 1.945 1 93.62 126 VAL A C 1
ATOM 997 O O . VAL A 1 126 ? -13.844 -0.902 0.931 1 93.62 126 VAL A O 1
ATOM 1000 N N . ILE A 1 127 ? -14.812 -1.293 2.896 1 96.12 127 ILE A N 1
ATOM 1001 C CA . ILE A 1 127 ? -14.508 -2.719 2.912 1 96.12 127 ILE A CA 1
ATOM 1002 C C . ILE A 1 127 ? -15.188 -3.406 1.729 1 96.12 127 ILE A C 1
ATOM 1004 O O . ILE A 1 127 ? -14.562 -4.207 1.026 1 96.12 127 ILE A O 1
ATOM 1008 N N . LYS A 1 128 ? -16.422 -3.107 1.46 1 96.56 128 LYS A N 1
ATOM 1009 C CA . LYS A 1 128 ? -17.156 -3.709 0.351 1 96.56 128 LYS A CA 1
ATOM 1010 C C . LYS A 1 128 ? -16.5 -3.377 -0.987 1 96.56 128 LYS A C 1
ATOM 1012 O O . LYS A 1 128 ? -16.359 -4.246 -1.849 1 96.56 128 LYS A O 1
ATOM 1017 N N . LYS A 1 129 ? -16.188 -2.17 -1.122 1 95.38 129 LYS A N 1
ATOM 1018 C CA . LYS A 1 129 ? -15.516 -1.755 -2.352 1 95.38 129 LYS A CA 1
ATOM 1019 C C . LYS A 1 129 ? -14.18 -2.473 -2.52 1 95.38 129 LYS A C 1
ATOM 1021 O O . LYS A 1 129 ? -13.852 -2.928 -3.615 1 95.38 129 LYS A O 1
ATOM 1026 N N . ASN A 1 130 ? -13.383 -2.494 -1.442 1 97.38 130 ASN A N 1
ATOM 1027 C CA . ASN A 1 130 ? -12.117 -3.209 -1.478 1 97.38 130 ASN A CA 1
ATOM 1028 C C . ASN A 1 130 ? -12.297 -4.652 -1.933 1 97.38 130 ASN A C 1
ATOM 1030 O O . ASN A 1 130 ? -11.578 -5.129 -2.814 1 97.38 130 ASN A O 1
ATOM 1034 N N . ILE A 1 131 ? -13.273 -5.328 -1.318 1 97.75 131 ILE A N 1
ATOM 1035 C CA . ILE A 1 131 ? -13.539 -6.727 -1.64 1 97.75 131 ILE A CA 1
ATOM 1036 C C . ILE A 1 131 ? -13.867 -6.859 -3.123 1 97.75 131 ILE A C 1
ATOM 1038 O O . ILE A 1 131 ? -13.328 -7.73 -3.812 1 97.75 131 ILE A O 1
ATOM 1042 N N . ALA A 1 132 ? -14.742 -6.012 -3.594 1 96.75 132 ALA A N 1
ATOM 1043 C CA . ALA A 1 132 ? -15.156 -6.062 -4.992 1 96.75 132 ALA A CA 1
ATOM 1044 C C . ALA A 1 132 ? -13.969 -5.844 -5.926 1 96.75 132 ALA A C 1
ATOM 1046 O O . ALA A 1 132 ? -13.82 -6.543 -6.93 1 96.75 132 ALA A O 1
ATOM 1047 N N . LEU A 1 133 ? -13.133 -4.898 -5.594 1 96.31 133 LEU A N 1
ATOM 1048 C CA . LEU A 1 133 ? -11.961 -4.578 -6.398 1 96.31 133 LEU A CA 1
ATOM 1049 C C . LEU A 1 133 ? -11.031 -5.781 -6.512 1 96.31 133 LEU A C 1
ATOM 1051 O O . LEU A 1 133 ? -10.492 -6.062 -7.586 1 96.31 133 LEU A O 1
ATOM 1055 N N . ILE A 1 134 ? -10.859 -6.48 -5.422 1 97.69 134 ILE A N 1
ATOM 1056 C CA . ILE A 1 134 ? -9.945 -7.613 -5.391 1 97.69 134 ILE A CA 1
ATOM 1057 C C . ILE A 1 134 ? -10.578 -8.805 -6.098 1 97.69 134 ILE A C 1
ATOM 1059 O O . ILE A 1 134 ? -9.977 -9.391 -7.004 1 97.69 134 ILE A O 1
ATOM 1063 N N . GLU A 1 135 ? -11.75 -9.094 -5.762 1 95.25 135 GLU A N 1
ATOM 1064 C CA . GLU A 1 135 ? -12.422 -10.305 -6.238 1 95.25 135 GLU A CA 1
ATOM 1065 C C . GLU A 1 135 ? -12.688 -10.234 -7.738 1 95.25 135 GLU A C 1
ATOM 1067 O O . GLU A 1 135 ? -12.633 -11.258 -8.43 1 95.25 135 GLU A O 1
ATOM 1072 N N . ARG A 1 136 ? -12.914 -9.078 -8.242 1 95.12 136 ARG A N 1
ATOM 1073 C CA . ARG A 1 136 ? -13.328 -8.945 -9.633 1 95.12 136 ARG A CA 1
ATOM 1074 C C . ARG A 1 136 ? -12.141 -8.594 -10.523 1 95.12 136 ARG A C 1
ATOM 1076 O O . ARG A 1 136 ? -12.289 -8.453 -11.734 1 95.12 136 ARG A O 1
ATOM 1083 N N . HIS A 1 137 ? -11.07 -8.438 -10.008 1 97.44 137 HIS A N 1
ATOM 1084 C CA . HIS A 1 137 ? -9.922 -8.031 -10.805 1 97.44 137 HIS A CA 1
ATOM 1085 C C . HIS A 1 137 ? -9.547 -9.102 -11.828 1 97.44 137 HIS A C 1
ATOM 1087 O O . HIS A 1 137 ? -9.422 -10.273 -11.484 1 97.44 137 HIS A O 1
ATOM 1093 N N . PRO A 1 138 ? -9.266 -8.742 -13.008 1 97 138 PRO A N 1
ATOM 1094 C CA . PRO A 1 138 ? -9.07 -9.719 -14.078 1 97 138 PRO A CA 1
ATOM 1095 C C . PRO A 1 138 ? -7.793 -10.539 -13.906 1 97 138 PRO A C 1
ATOM 1097 O O . PRO A 1 138 ? -7.664 -11.617 -14.484 1 97 138 PRO A O 1
ATOM 1100 N N . LEU A 1 139 ? -6.895 -10.047 -13.18 1 97.5 139 LEU A N 1
ATOM 1101 C CA . LEU A 1 139 ? -5.609 -10.734 -13.047 1 97.5 139 LEU A CA 1
ATOM 1102 C C . LEU A 1 139 ? -5.57 -11.57 -11.766 1 97.5 139 LEU A C 1
ATOM 1104 O O . LEU A 1 139 ? -4.602 -12.289 -11.523 1 97.5 139 LEU A O 1
ATOM 1108 N N . MET A 1 140 ? -6.566 -11.469 -10.945 1 96.81 140 MET A N 1
ATOM 1109 C CA . MET A 1 140 ? -6.609 -12.195 -9.68 1 96.81 140 MET A CA 1
ATOM 1110 C C . MET A 1 140 ? -6.93 -13.664 -9.914 1 96.81 140 MET A C 1
ATOM 1112 O O . MET A 1 140 ? -7.859 -13.992 -10.656 1 96.81 140 MET A O 1
ATOM 1116 N N . PRO A 1 141 ? -6.078 -14.531 -9.281 1 94.94 141 PRO A N 1
ATOM 1117 C CA . PRO A 1 141 ? -6.469 -15.938 -9.383 1 94.94 141 PRO A CA 1
ATOM 1118 C C . PRO A 1 141 ? -7.871 -16.203 -8.836 1 94.94 141 PRO A C 1
ATOM 1120 O O . PRO A 1 141 ? -8.258 -15.633 -7.816 1 94.94 141 PRO A O 1
ATOM 1123 N N . LYS A 1 142 ? -8.57 -17.109 -9.414 1 90.06 142 LYS A N 1
ATOM 1124 C CA . LYS A 1 142 ? -9.953 -17.391 -9.039 1 90.06 142 LYS A CA 1
ATOM 1125 C C . LYS A 1 142 ? -10.023 -18.156 -7.723 1 90.06 142 LYS A C 1
ATOM 1127 O O . LYS A 1 142 ? -11.078 -18.234 -7.094 1 90.06 142 LYS A O 1
ATOM 1132 N N . THR A 1 143 ? -8.938 -18.688 -7.32 1 91 143 THR A N 1
ATOM 1133 C CA . THR A 1 143 ? -8.898 -19.531 -6.133 1 91 143 THR A CA 1
ATOM 1134 C C . THR A 1 143 ? -8.766 -18.672 -4.871 1 91 143 THR A C 1
ATOM 1136 O O . THR A 1 143 ? -8.883 -19.188 -3.756 1 91 143 THR A O 1
ATOM 1139 N N . ILE A 1 144 ? -8.523 -17.391 -5 1 94.81 144 ILE A N 1
ATOM 1140 C CA . ILE A 1 144 ? -8.305 -16.531 -3.842 1 94.81 144 ILE A CA 1
ATOM 1141 C C . ILE A 1 144 ? -9.617 -16.328 -3.09 1 94.81 144 ILE A C 1
ATOM 1143 O O . ILE A 1 144 ? -10.664 -16.141 -3.705 1 94.81 144 ILE A O 1
ATOM 1147 N N . ASN A 1 145 ? -9.508 -16.453 -1.775 1 96.88 145 ASN A N 1
ATOM 1148 C CA . ASN A 1 145 ? -10.641 -16.156 -0.901 1 96.88 145 ASN A CA 1
ATOM 1149 C C . ASN A 1 145 ? -10.516 -14.781 -0.268 1 96.88 145 ASN A C 1
ATOM 1151 O O . ASN A 1 145 ? -9.539 -14.492 0.422 1 96.88 145 ASN A O 1
ATOM 1155 N N . VAL A 1 146 ? -11.539 -13.938 -0.463 1 98 146 VAL A N 1
ATOM 1156 C CA . VAL A 1 146 ? -11.5 -12.578 0.056 1 98 146 VAL A CA 1
ATOM 1157 C C . VAL A 1 146 ? -12.633 -12.375 1.062 1 98 146 VAL A C 1
ATOM 1159 O O . VAL A 1 146 ? -13.789 -12.695 0.778 1 98 146 VAL A O 1
ATOM 1162 N N . GLN A 1 147 ? -12.289 -11.922 2.205 1 97.94 147 GLN A N 1
ATOM 1163 C CA . GLN A 1 147 ? -13.273 -11.648 3.246 1 97.94 147 GLN A CA 1
ATOM 1164 C C . GLN A 1 147 ? -13.047 -10.273 3.875 1 97.94 147 GLN A C 1
ATOM 1166 O O . GLN A 1 147 ? -11.914 -9.789 3.926 1 97.94 147 GLN A O 1
ATOM 1171 N N . GLY A 1 148 ? -14.109 -9.648 4.359 1 97.56 148 GLY A N 1
ATOM 1172 C CA . GLY A 1 148 ? -14.055 -8.359 5.027 1 97.56 148 GLY A CA 1
ATOM 1173 C C . GLY A 1 148 ? -14.469 -8.422 6.484 1 97.56 148 GLY A C 1
ATOM 1174 O O . GLY A 1 148 ? -15.391 -9.156 6.844 1 97.56 148 GLY A O 1
ATOM 1175 N N . PHE A 1 149 ? -13.75 -7.699 7.273 1 96.25 149 PHE A N 1
ATOM 1176 C CA . PHE A 1 149 ? -14.047 -7.617 8.695 1 96.25 149 PHE A CA 1
ATOM 1177 C C . PHE A 1 149 ? -14 -6.172 9.18 1 96.25 149 PHE A C 1
ATOM 1179 O O . PHE A 1 149 ? -13.336 -5.332 8.57 1 96.25 149 PHE A O 1
ATOM 1186 N N . ILE A 1 150 ? -14.695 -5.949 10.211 1 93.81 150 ILE A N 1
ATOM 1187 C CA . ILE A 1 150 ? -14.656 -4.652 10.883 1 93.81 150 ILE A CA 1
ATOM 1188 C C . ILE A 1 150 ? -14.422 -4.855 12.375 1 93.81 150 ILE A C 1
ATOM 1190 O O . ILE A 1 150 ? -14.898 -5.828 12.961 1 93.81 150 ILE A O 1
ATOM 1194 N N . THR A 1 151 ? -13.617 -3.961 12.906 1 90.25 151 THR A N 1
ATOM 1195 C CA . THR A 1 151 ? -13.328 -4.039 14.336 1 90.25 151 THR A CA 1
ATOM 1196 C C . THR A 1 151 ? -13.25 -2.646 14.953 1 90.25 151 THR A C 1
ATOM 1198 O O . THR A 1 151 ? -13.172 -1.647 14.234 1 90.25 151 THR A O 1
ATOM 1201 N N . ALA A 1 152 ? -13.43 -2.643 16.281 1 83 152 ALA A N 1
ATOM 1202 C CA . ALA A 1 152 ? -13.211 -1.394 17.016 1 83 152 ALA A CA 1
ATOM 1203 C C . ALA A 1 152 ? -11.789 -1.316 17.562 1 83 152 ALA A C 1
ATOM 1205 O O . ALA A 1 152 ? -11.164 -2.346 17.812 1 83 152 ALA A O 1
ATOM 1206 N N . LYS A 1 153 ? -11.289 -0.127 17.625 1 73.12 153 LYS A N 1
ATOM 1207 C CA . LYS A 1 153 ? -9.953 0.049 18.188 1 73.12 153 LYS A CA 1
ATOM 1208 C C . LYS A 1 153 ? -9.844 -0.622 19.562 1 73.12 153 LYS A C 1
ATOM 1210 O O . LYS A 1 153 ? -10.641 -0.347 20.453 1 73.12 153 LYS A O 1
ATOM 1215 N N . GLY A 1 154 ? -8.922 -1.52 19.672 1 69.88 154 GLY A N 1
ATOM 1216 C CA . GLY A 1 154 ? -8.703 -2.148 20.953 1 69.88 154 GLY A CA 1
ATOM 1217 C C . GLY A 1 154 ? -9.594 -3.35 21.203 1 69.88 154 GLY A C 1
ATOM 1218 O O . GLY A 1 154 ? -9.523 -3.975 22.266 1 69.88 154 GLY A O 1
ATOM 1219 N N . ALA A 1 155 ? -10.461 -3.643 20.281 1 77.31 155 ALA A N 1
ATOM 1220 C CA . ALA A 1 155 ? -11.375 -4.77 20.453 1 77.31 155 ALA A CA 1
ATOM 1221 C C . ALA A 1 155 ? -10.672 -6.094 20.188 1 77.31 155 ALA A C 1
ATOM 1223 O O . ALA A 1 155 ? -9.602 -6.121 19.562 1 77.31 155 ALA A O 1
ATOM 1224 N N . ASN A 1 156 ? -11.188 -7.129 20.75 1 79.75 156 ASN A N 1
ATOM 1225 C CA . ASN A 1 156 ? -10.633 -8.461 20.547 1 79.75 156 ASN A CA 1
ATOM 1226 C C . ASN A 1 156 ? -11.492 -9.297 19.609 1 79.75 156 ASN A C 1
ATOM 1228 O O . ASN A 1 156 ? -11.398 -10.523 19.594 1 79.75 156 ASN A O 1
ATOM 1232 N N . THR A 1 157 ? -12.336 -8.648 18.906 1 87.81 157 THR A N 1
ATOM 1233 C CA . THR A 1 157 ? -13.227 -9.391 18.031 1 87.81 157 THR A CA 1
ATOM 1234 C C . THR A 1 157 ? -13.273 -8.742 16.641 1 87.81 157 THR A C 1
ATOM 1236 O O . THR A 1 157 ? -13.086 -7.535 16.516 1 87.81 157 THR A O 1
ATOM 1239 N N . LEU A 1 158 ? -13.445 -9.625 15.633 1 92.94 158 LEU A N 1
ATOM 1240 C CA . LEU A 1 158 ? -13.695 -9.211 14.258 1 92.94 158 LEU A CA 1
ATOM 1241 C C . LEU A 1 158 ? -15.125 -9.547 13.836 1 92.94 158 LEU A C 1
ATOM 1243 O O . LEU A 1 158 ? -15.594 -10.664 14.062 1 92.94 158 LEU A O 1
ATOM 1247 N N . LYS A 1 159 ? -15.773 -8.555 13.367 1 94.19 159 LYS A N 1
ATOM 1248 C CA . LYS A 1 159 ? -17.109 -8.789 12.828 1 94.19 159 LYS A CA 1
ATOM 1249 C C . LYS A 1 159 ? -17.078 -8.891 11.305 1 94.19 159 LYS A C 1
ATOM 1251 O O . LYS A 1 159 ? -16.594 -7.98 10.625 1 94.19 159 LYS A O 1
ATOM 1256 N N . ALA A 1 160 ? -17.578 -9.977 10.797 1 95.44 160 ALA A N 1
ATOM 1257 C CA . ALA A 1 160 ? -17.625 -10.18 9.344 1 95.44 160 ALA A CA 1
ATOM 1258 C C . ALA A 1 160 ? -18.625 -9.219 8.695 1 95.44 160 ALA A C 1
ATOM 1260 O O . ALA A 1 160 ? -19.656 -8.898 9.266 1 95.44 160 ALA A O 1
ATOM 1261 N N . ILE A 1 161 ? -18.156 -8.758 7.543 1 93.69 161 ILE A N 1
ATOM 1262 C CA . ILE A 1 161 ? -19.016 -7.891 6.742 1 93.69 161 ILE A CA 1
ATOM 1263 C C . ILE A 1 161 ? -19.578 -8.664 5.555 1 93.69 161 ILE A C 1
ATOM 1265 O O . ILE A 1 161 ? -18.828 -9.305 4.812 1 93.69 161 ILE A O 1
ATOM 1269 N N . MET B 1 1 ? -1.788 20.047 32.844 1 28.17 1 MET B N 1
ATOM 1270 C CA . MET B 1 1 ? -1.773 18.703 32.281 1 28.17 1 MET B CA 1
ATOM 1271 C C . MET B 1 1 ? -1.118 18.688 30.906 1 28.17 1 MET B C 1
ATOM 1273 O O . MET B 1 1 ? -1.615 19.312 29.969 1 28.17 1 MET B O 1
ATOM 1277 N N . GLU B 1 2 ? 0.16 18.688 30.75 1 37.41 2 GLU B N 1
ATOM 1278 C CA . GLU B 1 2 ? 1.002 19.031 29.609 1 37.41 2 GLU B CA 1
ATOM 1279 C C . GLU B 1 2 ? 0.602 18.234 28.375 1 37.41 2 GLU B C 1
ATOM 1281 O O . GLU B 1 2 ? 0.395 17.016 28.453 1 37.41 2 GLU B O 1
ATOM 1286 N N . LYS B 1 3 ? -0.142 18.812 27.484 1 43.09 3 LYS B N 1
ATOM 1287 C CA . LYS B 1 3 ? -0.58 18.219 26.234 1 43.09 3 LYS B CA 1
ATOM 1288 C C . LYS B 1 3 ? 0.505 17.328 25.625 1 43.09 3 LYS B C 1
ATOM 1290 O O . LYS B 1 3 ? 1.598 17.797 25.312 1 43.09 3 LYS B O 1
ATOM 1295 N N . LYS B 1 4 ? 0.852 16.156 26.156 1 44.56 4 LYS B N 1
ATOM 1296 C CA . LYS B 1 4 ? 1.857 15.211 25.672 1 44.56 4 LYS B CA 1
ATOM 1297 C C . LYS B 1 4 ? 1.946 15.227 24.156 1 44.56 4 LYS B C 1
ATOM 1299 O O . LYS B 1 4 ? 0.975 14.906 23.469 1 44.56 4 LYS B O 1
ATOM 1304 N N . THR B 1 5 ? 2.59 16.141 23.547 1 50.41 5 THR B N 1
ATOM 1305 C CA . THR B 1 5 ? 2.83 16.297 22.109 1 50.41 5 THR B CA 1
ATOM 1306 C C . THR B 1 5 ? 3.156 14.961 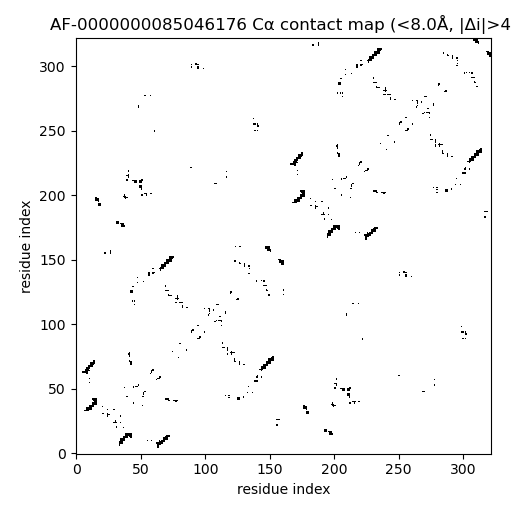21.469 1 50.41 5 THR B C 1
ATOM 1308 O O . THR B 1 5 ? 4.02 14.227 21.938 1 50.41 5 THR B O 1
ATOM 1311 N N . ALA B 1 6 ? 2.15 14.336 20.844 1 62.16 6 ALA B N 1
ATOM 1312 C CA . ALA B 1 6 ? 2.371 13.055 20.172 1 62.16 6 ALA B CA 1
ATOM 1313 C C . ALA B 1 6 ? 3.752 13 19.531 1 62.16 6 ALA B C 1
ATOM 1315 O O . ALA B 1 6 ? 4.168 13.953 18.859 1 62.16 6 ALA B O 1
ATOM 1316 N N . GLY B 1 7 ? 4.602 12.18 19.969 1 77 7 GLY B N 1
ATOM 1317 C CA . GLY B 1 7 ? 5.961 12.008 19.469 1 77 7 GLY B CA 1
ATOM 1318 C C . GLY B 1 7 ? 6.023 11.812 17.969 1 77 7 GLY B C 1
ATOM 1319 O O . GLY B 1 7 ? 5.07 11.32 17.359 1 77 7 GLY B O 1
ATOM 1320 N N . LYS B 1 8 ? 7.004 12.375 17.359 1 90.75 8 LYS B N 1
ATOM 1321 C CA . LYS B 1 8 ? 7.301 12.219 15.938 1 90.75 8 LYS B CA 1
ATOM 1322 C C . LYS B 1 8 ? 7.371 10.742 15.555 1 90.75 8 LYS B C 1
ATOM 1324 O O . LYS B 1 8 ? 7.887 9.922 16.312 1 90.75 8 LYS B O 1
ATOM 1329 N N . LYS B 1 9 ? 6.73 10.469 14.398 1 94.5 9 LYS B N 1
ATOM 1330 C CA . LYS B 1 9 ? 6.715 9.086 13.938 1 94.5 9 LYS B CA 1
ATOM 1331 C C . LYS B 1 9 ? 7.5 8.93 12.641 1 94.5 9 LYS B C 1
ATOM 1333 O O . LYS B 1 9 ? 7.766 9.914 11.945 1 94.5 9 LYS B O 1
ATOM 1338 N N . THR B 1 10 ? 7.945 7.711 12.461 1 95.94 10 THR B N 1
ATOM 1339 C CA . THR B 1 10 ? 8.617 7.312 11.227 1 95.94 10 THR B CA 1
ATOM 1340 C C . THR B 1 10 ? 7.766 6.324 10.445 1 95.94 10 THR B C 1
ATOM 1342 O O . THR B 1 10 ? 7.266 5.344 11 1 95.94 10 THR B O 1
ATOM 1345 N N . LEU B 1 11 ? 7.547 6.66 9.203 1 96.38 11 LEU B N 1
ATOM 1346 C CA . LEU B 1 11 ? 6.84 5.75 8.305 1 96.38 11 LEU B CA 1
ATOM 1347 C C . LEU B 1 11 ? 7.824 4.918 7.492 1 96.38 11 LEU B C 1
ATOM 1349 O O . LEU B 1 11 ? 8.703 5.461 6.828 1 96.38 11 LEU B O 1
ATOM 1353 N N . ILE B 1 12 ? 7.652 3.604 7.574 1 94.56 12 ILE B N 1
ATOM 1354 C CA . ILE B 1 12 ? 8.562 2.686 6.891 1 94.56 12 ILE B CA 1
ATOM 1355 C C . ILE B 1 12 ? 7.84 2.025 5.719 1 94.56 12 ILE B C 1
ATOM 1357 O O . ILE B 1 12 ? 6.754 1.465 5.883 1 94.56 12 ILE B O 1
ATOM 1361 N N . ILE B 1 13 ? 8.391 2.107 4.57 1 95.25 13 ILE B N 1
ATOM 1362 C CA . ILE B 1 13 ? 7.949 1.381 3.383 1 95.25 13 ILE B CA 1
ATOM 1363 C C . ILE B 1 13 ? 8.906 0.224 3.102 1 95.25 13 ILE B C 1
ATOM 1365 O O . ILE B 1 13 ? 10.109 0.436 2.912 1 95.25 13 ILE B O 1
ATOM 1369 N N . THR B 1 14 ? 8.398 -0.963 3.104 1 92.12 14 THR B N 1
ATOM 1370 C CA . THR B 1 14 ? 9.25 -2.133 2.924 1 92.12 14 THR B CA 1
ATOM 1371 C C . THR B 1 14 ? 8.461 -3.293 2.33 1 92.12 14 THR B C 1
ATOM 1373 O O . THR B 1 14 ? 7.312 -3.117 1.907 1 92.12 14 THR B O 1
ATOM 1376 N N . SER B 1 15 ? 9.094 -4.414 2.238 1 89.56 15 SER B N 1
ATOM 1377 C CA . SER B 1 15 ? 8.5 -5.57 1.577 1 89.56 15 SER B CA 1
ATOM 1378 C C . SER B 1 15 ? 7.453 -6.234 2.463 1 89.56 15 SER B C 1
ATOM 1380 O O . SER B 1 15 ? 7.262 -5.84 3.613 1 89.56 15 SER B O 1
ATOM 1382 N N . LEU B 1 16 ? 6.711 -7.238 1.956 1 82.56 16 LEU B N 1
ATOM 1383 C CA . LEU B 1 16 ? 5.566 -7.898 2.58 1 82.56 16 LEU B CA 1
ATOM 1384 C C . LEU B 1 16 ? 6.02 -8.789 3.732 1 82.56 16 LEU B C 1
ATOM 1386 O O . LEU B 1 16 ? 5.203 -9.203 4.559 1 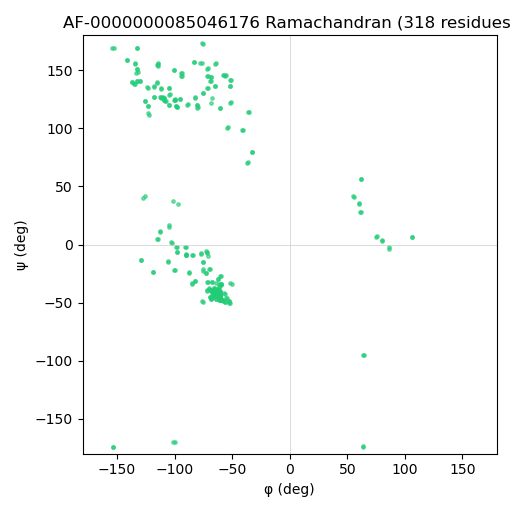82.56 16 LEU B O 1
ATOM 1390 N N . GLU B 1 17 ? 7.199 -8.969 3.922 1 69.44 17 GLU B N 1
ATOM 1391 C CA . GLU B 1 17 ? 7.621 -9.984 4.875 1 69.44 17 GLU B CA 1
ATOM 1392 C C . GLU B 1 17 ? 7.266 -9.586 6.305 1 69.44 17 GLU B C 1
ATOM 1394 O O . GLU B 1 17 ? 7.465 -8.438 6.699 1 69.44 17 GLU B O 1
ATOM 1399 N N . GLY B 1 18 ? 6.492 -10.305 7.113 1 60.62 18 GLY B N 1
ATOM 1400 C CA . GLY B 1 18 ? 5.828 -10.109 8.391 1 60.62 18 GLY B CA 1
ATOM 1401 C C . GLY B 1 18 ? 6.797 -9.828 9.531 1 60.62 18 GLY B C 1
ATOM 1402 O O . GLY B 1 18 ? 6.465 -9.102 10.461 1 60.62 18 GLY B O 1
ATOM 1403 N N . ASN B 1 19 ? 7.875 -10.344 9.531 1 63.75 19 ASN B N 1
ATOM 1404 C CA . ASN B 1 19 ? 8.664 -10.328 10.758 1 63.75 19 ASN B CA 1
ATOM 1405 C C . ASN B 1 19 ? 9.672 -9.18 10.758 1 63.75 19 ASN B C 1
ATOM 1407 O O . ASN B 1 19 ? 10.641 -9.203 11.523 1 63.75 19 ASN B O 1
ATOM 1411 N N . GLN B 1 20 ? 9.172 -8.148 10.156 1 77.06 20 GLN B N 1
ATOM 1412 C CA . GLN B 1 20 ? 10.234 -7.156 10.023 1 77.06 20 GLN B CA 1
ATOM 1413 C C . GLN B 1 20 ? 10.039 -6.012 11.016 1 77.06 20 GLN B C 1
ATOM 1415 O O . GLN B 1 20 ? 10.992 -5.293 11.336 1 77.06 20 GLN B O 1
ATOM 1420 N N . SER B 1 21 ? 8.828 -5.973 11.578 1 78.88 21 SER B N 1
ATOM 1421 C CA . SER B 1 21 ? 8.531 -4.801 12.398 1 78.88 21 SER B CA 1
ATOM 1422 C C . SER B 1 21 ? 9.391 -4.777 13.656 1 78.88 21 SER B C 1
ATOM 1424 O O . SER B 1 21 ? 9.961 -3.744 14.008 1 78.88 21 SER B O 1
ATOM 1426 N N . LEU B 1 22 ? 9.469 -5.879 14.289 1 78.38 22 LEU B N 1
ATOM 1427 C CA . LEU B 1 22 ? 10.266 -5.945 15.508 1 78.38 22 LEU B CA 1
ATOM 1428 C C . LEU B 1 22 ? 11.75 -5.754 15.195 1 78.38 22 LEU B C 1
ATOM 1430 O O . LEU B 1 22 ? 12.453 -5.047 15.922 1 78.38 22 LEU B O 1
ATOM 1434 N N . TRP B 1 23 ? 12.109 -6.387 14.188 1 84 23 TRP B N 1
ATOM 1435 C CA . TRP B 1 23 ? 13.5 -6.266 13.766 1 84 23 TRP B CA 1
ATOM 1436 C C . TRP B 1 23 ? 13.844 -4.82 13.43 1 84 23 TRP B C 1
ATOM 1438 O O . TRP B 1 23 ? 14.859 -4.293 13.891 1 84 23 TRP B O 1
ATOM 1448 N N . LEU B 1 24 ? 13.039 -4.168 12.75 1 87.62 24 LEU B N 1
ATOM 1449 C CA . LEU B 1 24 ? 13.297 -2.795 12.328 1 87.62 24 LEU B CA 1
ATOM 1450 C C . LEU B 1 24 ? 13.242 -1.84 13.516 1 87.62 24 LEU B C 1
ATOM 1452 O O . LEU B 1 24 ? 14.016 -0.882 13.578 1 87.62 24 LEU B O 1
ATOM 1456 N N . SER B 1 25 ? 12.336 -2.123 14.375 1 88.56 25 SER B N 1
ATOM 1457 C CA . SER B 1 25 ? 12.297 -1.327 15.594 1 88.56 25 SER B CA 1
ATOM 1458 C C . SER B 1 25 ? 13.625 -1.385 16.344 1 88.56 25 SER B C 1
ATOM 1460 O O . SER B 1 25 ? 14.133 -0.357 16.797 1 88.56 25 SER B O 1
ATOM 1462 N N . SER B 1 26 ? 14.172 -2.555 16.391 1 88.5 26 SER B N 1
ATOM 1463 C CA . SER B 1 26 ? 15.438 -2.766 17.094 1 88.5 26 SER B CA 1
ATOM 1464 C C . SER B 1 26 ? 16.594 -2.09 16.359 1 88.5 26 SER B C 1
ATOM 1466 O O . SER B 1 26 ? 17.391 -1.383 16.969 1 88.5 26 SER B O 1
ATOM 1468 N N . VAL B 1 27 ? 16.656 -2.23 15.125 1 89.25 27 VAL B N 1
ATOM 1469 C CA . VAL B 1 27 ? 17.781 -1.737 14.328 1 89.25 27 VAL B CA 1
ATOM 1470 C C . VAL B 1 27 ? 17.734 -0.213 14.258 1 89.25 27 VAL B C 1
ATOM 1472 O O . VAL B 1 27 ? 18.766 0.447 14.258 1 89.25 27 VAL B O 1
ATOM 1475 N N . LEU B 1 28 ? 16.578 0.347 14.273 1 90.56 28 LEU B N 1
ATOM 1476 C CA . LEU B 1 28 ? 16.422 1.794 14.172 1 90.56 28 LEU B CA 1
ATOM 1477 C C . LEU B 1 2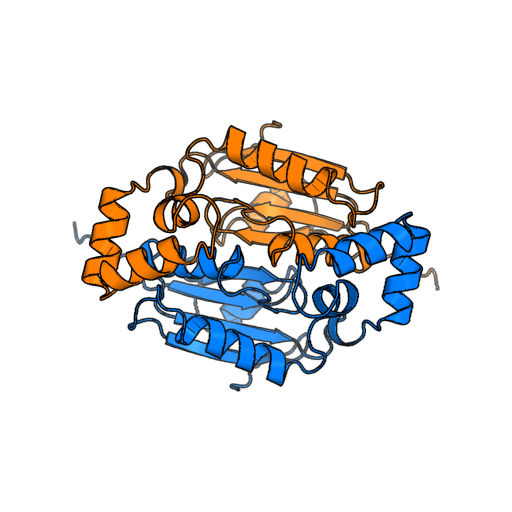8 ? 16.438 2.441 15.555 1 90.56 28 LEU B C 1
ATOM 1479 O O . LEU B 1 28 ? 16.484 3.668 15.672 1 90.56 28 LEU B O 1
ATOM 1483 N N . LYS B 1 29 ? 16.422 1.641 16.578 1 92.44 29 LYS B N 1
ATOM 1484 C CA . LYS B 1 29 ? 16.375 2.1 17.969 1 92.44 29 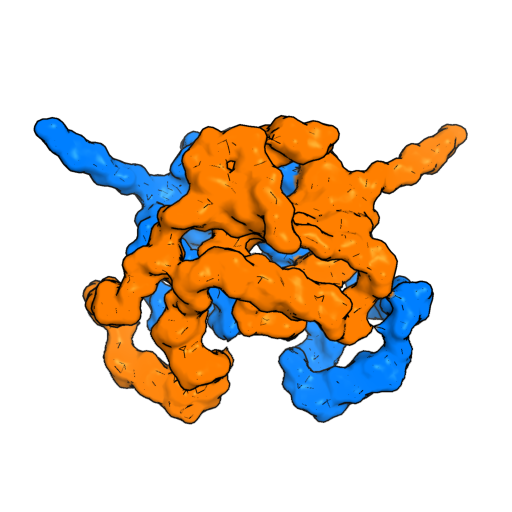LYS B CA 1
ATOM 1485 C C . LYS B 1 29 ? 15.18 3.025 18.203 1 92.44 29 LYS B C 1
ATOM 1487 O O . LYS B 1 29 ? 15.328 4.102 18.781 1 92.44 29 LYS B O 1
ATOM 1492 N N . LYS B 1 30 ? 14.07 2.668 17.656 1 91.31 30 LYS B N 1
ATOM 1493 C CA . LYS B 1 30 ? 12.797 3.355 17.844 1 91.31 30 LYS B CA 1
ATOM 1494 C C . LYS B 1 30 ? 11.727 2.4 18.359 1 91.31 30 LYS B C 1
ATOM 1496 O O . LYS B 1 30 ? 11.641 1.258 17.906 1 91.31 30 LYS B O 1
ATOM 1501 N N . PRO B 1 31 ? 11.016 2.902 19.328 1 89.81 31 PRO B N 1
ATOM 1502 C CA . PRO B 1 31 ? 9.945 2.021 19.812 1 89.81 31 PRO B CA 1
ATOM 1503 C C . PRO B 1 31 ? 8.875 1.766 18.75 1 89.81 31 PRO B C 1
ATOM 1505 O O . PRO B 1 31 ? 8.672 2.598 17.859 1 89.81 31 PRO B O 1
ATOM 1508 N N . LEU B 1 32 ? 8.148 0.678 18.828 1 85.56 32 LEU B N 1
ATOM 1509 C CA . LEU B 1 32 ? 7.172 0.23 17.844 1 85.56 32 LEU B CA 1
ATOM 1510 C C . LEU B 1 32 ? 6.035 1.239 17.703 1 85.56 32 LEU B C 1
ATOM 1512 O O . LEU B 1 32 ? 5.48 1.412 16.625 1 85.56 32 LEU B O 1
ATOM 1516 N N . ASP B 1 33 ? 5.719 1.95 18.734 1 85.38 33 ASP B N 1
ATOM 1517 C CA . ASP B 1 33 ? 4.586 2.873 18.688 1 85.38 33 ASP B CA 1
ATOM 1518 C C . ASP B 1 33 ? 4.945 4.152 17.938 1 85.38 33 ASP B C 1
ATOM 1520 O O . ASP B 1 33 ? 4.074 4.98 17.672 1 85.38 33 ASP B O 1
ATOM 1524 N N . GLU B 1 34 ? 6.191 4.262 17.625 1 91.62 34 GLU B N 1
ATOM 1525 C CA . GLU B 1 34 ? 6.645 5.406 16.844 1 91.62 34 GLU B CA 1
ATOM 1526 C C . GLU B 1 34 ? 6.875 5.027 15.391 1 91.62 34 GLU B C 1
ATOM 1528 O O . GLU B 1 34 ? 7.297 5.859 14.586 1 91.62 34 GLU B O 1
ATOM 1533 N N . LEU B 1 35 ? 6.602 3.801 15.102 1 91.56 35 LEU B N 1
ATOM 1534 C CA . LEU B 1 35 ? 6.793 3.312 13.734 1 91.56 35 LEU B CA 1
ATOM 1535 C C . LEU B 1 35 ? 5.453 2.994 13.086 1 91.56 35 LEU B C 1
ATOM 1537 O O . LEU B 1 35 ? 4.555 2.447 13.727 1 91.56 35 LEU B O 1
ATOM 1541 N N . LEU B 1 36 ? 5.293 3.428 11.898 1 92.12 36 LEU B N 1
ATOM 1542 C CA . LEU B 1 36 ? 4.211 3.027 11.008 1 92.12 36 LEU B CA 1
ATOM 1543 C C . LEU B 1 36 ? 4.75 2.268 9.805 1 92.12 36 LEU B C 1
ATOM 1545 O O . LEU B 1 36 ? 5.891 2.479 9.391 1 92.12 36 LEU B O 1
ATOM 1549 N N . PHE B 1 37 ? 3.879 1.418 9.25 1 91.44 37 PHE B N 1
ATOM 1550 C CA . PHE B 1 37 ? 4.387 0.571 8.18 1 91.44 37 PHE B CA 1
ATOM 1551 C C . PHE B 1 37 ? 3.443 0.583 6.98 1 91.44 37 PHE B C 1
ATOM 1553 O O . PHE B 1 37 ? 2.223 0.56 7.148 1 91.44 37 PHE B O 1
ATOM 1560 N N . ILE B 1 38 ? 4.023 0.604 5.84 1 92.81 38 ILE B N 1
ATOM 1561 C CA . ILE B 1 38 ? 3.387 0.285 4.57 1 92.81 38 ILE B CA 1
ATOM 1562 C C . ILE B 1 38 ? 4.18 -0.808 3.854 1 92.81 38 ILE B C 1
ATOM 1564 O O . ILE B 1 38 ? 5.375 -0.653 3.604 1 92.81 38 ILE B O 1
ATOM 1568 N N . HIS B 1 39 ? 3.488 -1.821 3.57 1 90.88 39 HIS B N 1
ATOM 1569 C CA . HIS B 1 39 ? 4.133 -2.926 2.869 1 90.88 39 HIS B CA 1
ATOM 1570 C C . HIS B 1 39 ? 3.721 -2.963 1.401 1 90.88 39 HIS B C 1
ATOM 1572 O O . HIS B 1 39 ? 2.545 -2.785 1.077 1 90.88 39 HIS B O 1
ATOM 1578 N N . SER B 1 40 ? 4.711 -3.135 0.62 1 92.06 40 SER B N 1
ATOM 1579 C CA . SER B 1 40 ? 4.5 -3.311 -0.813 1 92.06 40 SER B CA 1
ATOM 1580 C C . SER B 1 40 ? 5.383 -4.422 -1.368 1 92.06 40 SER B C 1
ATOM 1582 O O . SER B 1 40 ? 6.555 -4.535 -1 1 92.06 40 SER B O 1
ATOM 1584 N N . TYR B 1 41 ? 4.777 -5.207 -2.27 1 92.25 41 TYR B N 1
ATOM 1585 C CA . TYR B 1 41 ? 5.559 -6.277 -2.879 1 92.25 41 TYR B CA 1
ATOM 1586 C C . TYR B 1 41 ? 6.762 -5.715 -3.627 1 92.25 41 TYR B C 1
ATOM 1588 O O . TYR B 1 41 ? 6.609 -4.879 -4.52 1 92.25 41 TYR B O 1
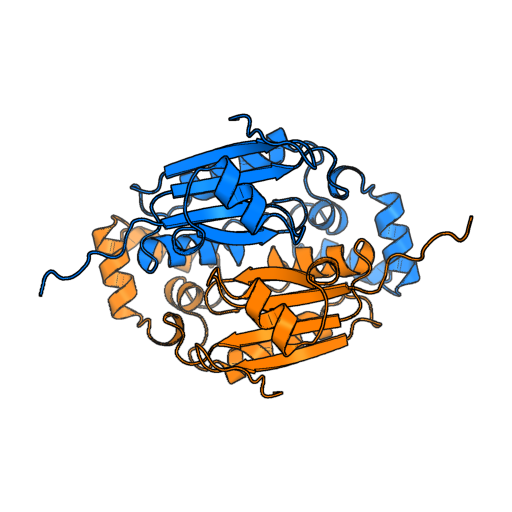ATOM 1596 N N . GLY B 1 42 ? 8.023 -6.117 -3.129 1 88.44 42 GLY B N 1
ATOM 1597 C CA . GLY B 1 42 ? 9.25 -5.625 -3.727 1 88.44 42 GLY B CA 1
ATOM 1598 C C . GLY B 1 42 ? 9.625 -4.234 -3.256 1 88.44 42 GLY B C 1
ATOM 1599 O O . GLY B 1 42 ? 10.5 -3.59 -3.842 1 88.44 42 GLY B O 1
ATOM 1600 N N . SER B 1 43 ? 8.844 -3.67 -2.332 1 90.62 43 SER B N 1
ATOM 1601 C CA . SER B 1 43 ? 9.078 -2.328 -1.806 1 90.62 43 SER B CA 1
ATOM 1602 C C . SER B 1 43 ? 8.984 -1.278 -2.908 1 90.62 43 SER B C 1
ATOM 1604 O O . SER B 1 43 ? 9.711 -0.282 -2.885 1 90.62 43 SER B O 1
ATOM 1606 N N . PHE B 1 44 ? 8.227 -1.591 -3.857 1 90.25 44 PHE B N 1
ATOM 1607 C CA . PHE B 1 44 ? 8.172 -0.771 -5.062 1 90.25 44 PHE B CA 1
ATOM 1608 C C . PHE B 1 44 ? 6.887 0.053 -5.094 1 90.25 44 PHE B C 1
ATOM 1610 O O . PHE B 1 44 ? 5.809 -0.456 -4.785 1 90.25 44 PHE B O 1
ATOM 1617 N N . ILE B 1 45 ? 7.047 1.397 -5.324 1 94.62 45 ILE B N 1
ATOM 1618 C CA . ILE B 1 45 ? 5.918 2.293 -5.555 1 94.62 45 ILE B CA 1
ATOM 1619 C C . ILE B 1 45 ? 5.754 2.537 -7.055 1 94.62 45 ILE B C 1
ATOM 1621 O O . ILE B 1 45 ? 6.605 3.168 -7.684 1 94.62 45 ILE B O 1
ATOM 1625 N N . SER B 1 46 ? 4.66 2.197 -7.617 1 88.56 46 SER B N 1
ATOM 1626 C CA . SER B 1 46 ? 4.523 2.176 -9.07 1 88.56 46 SER B CA 1
ATOM 1627 C C . SER B 1 46 ? 3.805 3.422 -9.578 1 88.56 46 SER B C 1
ATOM 1629 O O . SER B 1 46 ? 3.959 3.805 -10.734 1 88.56 46 SER B O 1
ATOM 1631 N N . GLN B 1 47 ? 3.039 4.094 -8.742 1 90.94 47 GLN B N 1
ATOM 1632 C CA . GLN B 1 47 ? 2.195 5.184 -9.227 1 90.94 47 GLN B CA 1
ATOM 1633 C C . GLN B 1 47 ? 2.297 6.406 -8.32 1 90.94 47 GLN B C 1
ATOM 1635 O O . GLN B 1 47 ? 2.195 6.289 -7.094 1 90.94 47 GLN B O 1
ATOM 1640 N N . SER B 1 48 ? 2.369 7.562 -8.945 1 94.62 48 SER B N 1
ATOM 1641 C CA . SER B 1 48 ? 2.514 8.812 -8.211 1 94.62 48 SER B CA 1
ATOM 1642 C C . SER B 1 48 ? 1.196 9.227 -7.559 1 94.62 48 SER B C 1
ATOM 1644 O O . SER B 1 48 ? 1.182 10.047 -6.641 1 94.62 48 SER B O 1
ATOM 1646 N N . TYR B 1 49 ? 0.129 8.711 -8.062 1 95.5 49 TYR B N 1
ATOM 1647 C CA . TYR B 1 49 ? -1.185 9 -7.5 1 95.5 49 TYR B CA 1
ATOM 1648 C C . TYR B 1 49 ? -1.938 7.715 -7.188 1 95.5 49 TYR B C 1
ATOM 1650 O O . TYR B 1 49 ? -3.129 7.598 -7.48 1 95.5 49 TYR B O 1
ATOM 1658 N N . GLY B 1 50 ? -1.142 6.797 -6.672 1 93.56 50 GLY B N 1
ATOM 1659 C CA . GLY B 1 50 ? -1.704 5.535 -6.215 1 93.56 50 GLY B CA 1
ATOM 1660 C C . GLY B 1 50 ? -1.913 5.484 -4.711 1 93.56 50 GLY B C 1
ATOM 1661 O O . GLY B 1 50 ? -1.745 6.492 -4.023 1 93.56 50 GLY B O 1
ATOM 1662 N N . CYS B 1 51 ? -2.225 4.305 -4.23 1 94.25 51 CYS B N 1
ATOM 1663 C CA . CYS B 1 51 ? -2.641 4.125 -2.844 1 94.25 51 CYS B CA 1
ATOM 1664 C C . CYS B 1 51 ? -1.481 4.379 -1.888 1 94.25 51 CYS B C 1
ATOM 1666 O O . CYS B 1 51 ? -1.662 4.992 -0.834 1 94.25 51 CYS B O 1
ATOM 1668 N N . ILE B 1 52 ? -0.321 3.961 -2.236 1 96.06 52 ILE B N 1
ATOM 1669 C CA . ILE B 1 52 ? 0.812 4.082 -1.324 1 96.06 52 ILE B CA 1
ATOM 1670 C C . ILE B 1 52 ? 1.171 5.555 -1.144 1 96.06 52 ILE B C 1
ATOM 1672 O O . ILE B 1 52 ? 1.335 6.027 -0.015 1 96.06 52 ILE B O 1
ATOM 1676 N N . ILE B 1 53 ? 1.259 6.312 -2.238 1 96.94 53 ILE B N 1
ATOM 1677 C CA . ILE B 1 53 ? 1.552 7.738 -2.166 1 96.94 53 ILE B CA 1
ATOM 1678 C C . ILE B 1 53 ? 0.455 8.453 -1.38 1 96.94 53 ILE B C 1
ATOM 1680 O O . ILE B 1 53 ? 0.741 9.312 -0.541 1 96.94 53 ILE B O 1
ATOM 1684 N N . ARG B 1 54 ? -0.75 8.094 -1.646 1 95.75 54 ARG B N 1
ATOM 1685 C CA . ARG B 1 54 ? -1.861 8.648 -0.881 1 95.75 54 ARG B CA 1
ATOM 1686 C C . ARG B 1 54 ? -1.665 8.422 0.614 1 95.75 54 ARG B C 1
ATOM 1688 O O . ARG B 1 54 ? -1.871 9.328 1.418 1 95.75 54 ARG B O 1
ATOM 1695 N N . SER B 1 55 ? -1.295 7.246 0.982 1 95.5 55 SER B N 1
ATOM 1696 C CA . SER B 1 55 ? -1.107 6.895 2.387 1 95.5 55 SER B CA 1
ATOM 1697 C C . SER B 1 55 ? 0.023 7.703 3.012 1 95.5 55 SER B C 1
ATOM 1699 O O . SER B 1 55 ? -0.087 8.156 4.152 1 95.5 55 SER B O 1
ATOM 1701 N N . ILE B 1 56 ? 1.049 7.879 2.271 1 97 56 ILE B N 1
ATOM 1702 C CA . ILE B 1 56 ? 2.186 8.641 2.773 1 97 56 ILE B CA 1
ATOM 1703 C C . ILE B 1 56 ? 1.766 10.086 3.027 1 97 56 ILE B C 1
ATOM 1705 O O . ILE B 1 56 ? 2.076 10.656 4.078 1 97 56 ILE B O 1
ATOM 1709 N N . ILE B 1 57 ? 1.072 10.648 2.039 1 96.94 57 ILE B N 1
ATOM 1710 C CA . ILE B 1 57 ? 0.614 12.031 2.148 1 96.94 57 ILE B CA 1
ATOM 1711 C C . ILE B 1 57 ? -0.27 12.188 3.385 1 96.94 57 ILE B C 1
ATOM 1713 O O . ILE B 1 57 ? -0.053 13.086 4.203 1 96.94 57 ILE B O 1
ATOM 1717 N N . MET B 1 58 ? -1.19 11.32 3.549 1 95.12 58 MET B N 1
ATOM 1718 C CA . MET B 1 58 ? -2.137 11.414 4.656 1 95.12 58 MET B CA 1
ATOM 1719 C C . MET B 1 58 ? -1.431 11.203 5.992 1 95.12 58 MET B C 1
ATOM 1721 O O . MET B 1 58 ? -1.748 11.867 6.98 1 95.12 58 MET B O 1
ATOM 1725 N N . ALA B 1 59 ? -0.524 10.305 6.02 1 94.88 59 ALA B N 1
ATOM 1726 C CA . ALA B 1 59 ? 0.244 10.07 7.238 1 94.88 59 ALA B CA 1
ATOM 1727 C C . ALA B 1 59 ? 1.043 11.312 7.629 1 94.88 59 ALA B C 1
ATOM 1729 O O . ALA B 1 59 ? 1.149 11.648 8.812 1 94.88 59 ALA B O 1
ATOM 1730 N N . ALA B 1 60 ? 1.623 11.961 6.691 1 95.62 60 ALA B N 1
ATOM 1731 C CA . ALA B 1 60 ? 2.4 13.172 6.949 1 95.62 60 ALA B CA 1
ATOM 1732 C C . ALA B 1 60 ? 1.527 14.266 7.551 1 95.62 60 ALA B C 1
ATOM 1734 O O . ALA B 1 60 ? 1.968 15 8.445 1 95.62 60 ALA B O 1
ATOM 1735 N N . TYR B 1 61 ? 0.301 14.328 7.102 1 94.12 61 TYR B N 1
ATOM 1736 C CA . TYR B 1 61 ? -0.568 15.422 7.52 1 94.12 61 TYR B CA 1
ATOM 1737 C C . TYR B 1 61 ? -1.295 15.086 8.812 1 94.12 61 TYR B C 1
ATOM 1739 O O . TYR B 1 61 ? -1.66 15.977 9.586 1 94.12 61 TYR B O 1
ATOM 1747 N N . TYR B 1 62 ? -1.445 13.797 9.102 1 92.12 62 TYR B N 1
ATOM 1748 C CA . TYR B 1 62 ? -2.391 13.5 10.18 1 92.12 62 TYR B CA 1
ATOM 1749 C C . TYR B 1 62 ? -1.766 12.586 11.219 1 92.12 62 TYR B C 1
ATOM 1751 O O . TYR B 1 62 ? -2.32 12.398 12.305 1 92.12 62 TYR B O 1
ATOM 1759 N N . GLU B 1 63 ? -0.615 11.953 10.953 1 91.88 63 GLU B N 1
ATOM 1760 C CA . GLU B 1 63 ? -0.057 10.984 11.891 1 91.88 63 GLU B CA 1
ATOM 1761 C C . GLU B 1 63 ? 1.246 11.484 12.5 1 91.88 63 GLU B C 1
ATOM 1763 O O . GLU B 1 63 ? 1.995 10.719 13.102 1 91.88 63 GLU B O 1
ATOM 1768 N N . ASN B 1 64 ? 1.55 12.719 12.312 1 92.25 64 ASN B N 1
ATOM 1769 C CA . ASN B 1 64 ? 2.771 13.328 12.828 1 92.25 64 ASN B CA 1
ATOM 1770 C C . ASN B 1 64 ? 4.016 12.641 12.273 1 92.25 64 ASN B C 1
ATOM 1772 O O . ASN B 1 64 ? 4.988 12.422 12.992 1 92.25 64 ASN B O 1
ATOM 1776 N N . VAL B 1 65 ? 3.926 12.242 11.078 1 95.19 65 VAL B N 1
ATOM 1777 C CA . VAL B 1 65 ? 5.062 11.633 10.391 1 95.19 65 VAL B CA 1
ATOM 1778 C C . VAL B 1 65 ? 5.977 12.727 9.844 1 95.19 65 VAL B C 1
ATOM 1780 O O . VAL B 1 65 ? 5.535 13.594 9.086 1 95.19 65 VAL B O 1
ATOM 1783 N N . GLU B 1 66 ? 7.266 12.602 10.234 1 94.5 66 GLU B N 1
ATOM 1784 C CA . GLU B 1 66 ? 8.242 13.562 9.727 1 94.5 66 GLU B CA 1
ATOM 1785 C C . GLU B 1 66 ? 9.32 12.859 8.906 1 94.5 66 GLU B C 1
ATOM 1787 O O . GLU B 1 66 ? 10.023 13.5 8.117 1 94.5 66 GLU B O 1
ATOM 1792 N N . ASP B 1 67 ? 9.469 11.555 9.211 1 97.38 67 ASP B N 1
ATOM 1793 C CA . ASP B 1 67 ? 10.469 10.758 8.508 1 97.38 67 ASP B CA 1
ATOM 1794 C C . ASP B 1 67 ? 9.805 9.617 7.73 1 97.38 67 ASP B C 1
ATOM 1796 O O . ASP B 1 67 ? 8.906 8.945 8.242 1 97.38 67 ASP B O 1
ATOM 1800 N N . VAL B 1 68 ? 10.25 9.43 6.52 1 97.75 68 VAL B N 1
ATOM 1801 C CA . VAL B 1 68 ? 9.852 8.297 5.688 1 97.75 68 VAL B CA 1
ATOM 1802 C C . VAL B 1 68 ? 11.086 7.516 5.25 1 97.75 68 VAL B C 1
ATOM 1804 O O . VAL B 1 68 ? 11.977 8.062 4.598 1 97.75 68 VAL B O 1
ATOM 1807 N N . TYR B 1 69 ? 11.109 6.273 5.656 1 97.12 69 TYR B N 1
ATOM 1808 C CA . TYR B 1 69 ? 12.211 5.398 5.277 1 97.12 69 TYR B CA 1
ATOM 1809 C C . TYR B 1 69 ? 11.75 4.348 4.273 1 97.12 69 TYR B C 1
ATOM 1811 O O . TYR B 1 69 ? 10.789 3.615 4.527 1 97.12 69 TYR B O 1
ATOM 1819 N N . VAL B 1 70 ? 12.422 4.324 3.182 1 97 70 VAL B N 1
ATOM 1820 C CA . VAL B 1 70 ? 12.234 3.264 2.195 1 97 70 VAL B CA 1
ATOM 1821 C C . VAL B 1 70 ? 13.32 2.199 2.377 1 97 70 VAL B C 1
ATOM 1823 O O . VAL B 1 70 ? 14.508 2.475 2.199 1 97 70 VAL B O 1
ATOM 1826 N N . ILE B 1 71 ? 12.883 1.014 2.682 1 94.62 71 ILE B N 1
ATOM 1827 C CA . ILE B 1 71 ? 13.844 -0.032 3.004 1 94.62 71 ILE B CA 1
ATOM 1828 C C . ILE B 1 71 ? 13.656 -1.219 2.064 1 94.62 71 ILE B C 1
ATOM 1830 O O . ILE B 1 71 ? 12.633 -1.914 2.129 1 94.62 71 ILE B O 1
ATOM 1834 N N . GLY B 1 72 ? 14.602 -1.43 1.232 1 92.44 72 GLY B N 1
ATOM 1835 C CA . GLY B 1 72 ? 14.625 -2.584 0.348 1 92.44 72 GLY B CA 1
ATOM 1836 C C . GLY B 1 72 ? 15.406 -3.754 0.916 1 92.44 72 GLY B C 1
ATOM 1837 O O . GLY B 1 72 ? 16.422 -3.561 1.582 1 92.44 72 GLY B O 1
ATOM 1838 N N . VAL B 1 73 ? 14.898 -4.871 0.597 1 86 73 VAL B N 1
ATOM 1839 C CA . VAL B 1 73 ? 15.578 -6.082 1.033 1 86 73 VAL B CA 1
ATOM 1840 C C . VAL B 1 73 ? 16.234 -6.762 -0.165 1 86 73 VAL B C 1
ATOM 1842 O O . VAL B 1 73 ? 15.562 -7.113 -1.136 1 86 73 VAL B O 1
ATOM 1845 N N . GLU B 1 74 ? 17.422 -6.941 -0.066 1 82.75 74 GLU B N 1
ATOM 1846 C CA . GLU B 1 74 ? 18.156 -7.605 -1.141 1 82.75 74 GLU B CA 1
ATOM 1847 C C . GLU B 1 74 ? 17.766 -9.078 -1.243 1 82.75 74 GLU B C 1
ATOM 1849 O O . GLU B 1 74 ? 17.609 -9.758 -0.226 1 82.75 74 GLU B O 1
ATOM 1854 N N . GLY B 1 75 ? 17.734 -9.562 -2.539 1 74.56 75 GLY B N 1
ATOM 1855 C CA . GLY B 1 75 ? 17.438 -10.961 -2.779 1 74.56 75 GLY B CA 1
ATOM 1856 C C . GLY B 1 75 ? 15.961 -11.289 -2.605 1 74.56 75 GLY B C 1
ATOM 1857 O O . GLY B 1 75 ? 15.594 -12.461 -2.516 1 74.56 75 GLY B O 1
ATOM 1858 N N . ASP B 1 76 ? 15.273 -10.336 -2.436 1 74.44 76 ASP B N 1
ATOM 1859 C CA . ASP B 1 76 ? 13.836 -10.555 -2.357 1 74.44 76 ASP B CA 1
ATOM 1860 C C . ASP B 1 76 ? 13.312 -11.273 -3.604 1 74.44 76 ASP B C 1
ATOM 1862 O O . ASP B 1 76 ? 13.898 -11.141 -4.684 1 74.44 76 ASP B O 1
ATOM 1866 N N . LYS B 1 77 ? 12.367 -12.094 -3.424 1 68.31 77 LYS B N 1
ATOM 1867 C CA . LYS B 1 77 ? 11.797 -12.945 -4.465 1 68.31 77 LYS B CA 1
ATOM 1868 C C . LYS B 1 77 ? 11.438 -12.133 -5.707 1 68.31 77 LYS B C 1
ATOM 1870 O O . LYS B 1 77 ? 11.578 -12.609 -6.832 1 68.31 77 LYS B O 1
ATOM 1875 N N . GLN B 1 78 ? 11.062 -10.992 -5.426 1 73.19 78 GLN B N 1
ATOM 1876 C CA . GLN B 1 78 ? 10.594 -10.141 -6.512 1 73.19 78 GLN B CA 1
ATOM 1877 C C . GLN B 1 78 ? 11.68 -9.93 -7.562 1 73.19 78 GLN B C 1
ATOM 1879 O O . GLN B 1 78 ? 11.391 -9.867 -8.758 1 73.19 78 GLN B O 1
ATOM 1884 N N . SER B 1 79 ? 12.836 -9.891 -7.066 1 68.75 79 SER B N 1
ATOM 1885 C CA . SER B 1 79 ? 13.938 -9.617 -7.977 1 68.75 79 SER B CA 1
ATOM 1886 C C . SER B 1 79 ? 14.234 -10.82 -8.867 1 68.75 79 SER B C 1
ATOM 1888 O O . SER B 1 79 ? 14.945 -10.695 -9.867 1 68.75 79 SER B O 1
ATOM 1890 N N . ASN B 1 80 ? 13.57 -11.852 -8.586 1 76.44 80 ASN B N 1
ATOM 1891 C CA . ASN B 1 80 ? 13.891 -13.055 -9.336 1 76.44 80 ASN B CA 1
ATOM 1892 C C . ASN B 1 80 ? 12.711 -13.508 -10.195 1 76.44 80 ASN B C 1
ATOM 1894 O O . ASN B 1 80 ? 12.758 -14.586 -10.805 1 76.44 80 ASN B O 1
ATOM 1898 N N . ILE B 1 81 ? 11.797 -12.688 -10.117 1 82.56 81 ILE B N 1
ATOM 1899 C CA . ILE B 1 81 ? 10.633 -13.047 -10.922 1 82.56 81 ILE B CA 1
ATOM 1900 C C . ILE B 1 81 ? 10.875 -12.656 -12.375 1 82.56 81 ILE B C 1
ATOM 1902 O O . ILE B 1 81 ? 11.094 -11.477 -12.68 1 82.56 81 ILE B O 1
ATOM 1906 N N . HIS B 1 82 ? 10.82 -13.703 -13.188 1 85 82 HIS B N 1
ATOM 1907 C CA . HIS B 1 82 ? 11 -13.477 -14.617 1 85 82 HIS B CA 1
ATOM 1908 C C . HIS B 1 82 ? 9.664 -13.453 -15.352 1 85 82 HIS B C 1
ATOM 1910 O O . HIS B 1 82 ? 8.727 -14.156 -14.961 1 85 82 HIS B O 1
ATOM 1916 N N . ARG B 1 83 ? 9.711 -12.711 -16.359 1 89.56 83 ARG B N 1
ATOM 1917 C CA . ARG B 1 83 ? 8.523 -12.477 -17.172 1 89.56 83 ARG B CA 1
ATOM 1918 C C . ARG B 1 83 ? 7.875 -13.789 -17.594 1 89.56 83 ARG B C 1
ATOM 1920 O O . ARG B 1 83 ? 6.672 -13.984 -17.422 1 89.56 83 ARG B O 1
ATOM 1927 N N . GLU B 1 84 ? 8.672 -14.719 -18.156 1 91.62 84 GLU B N 1
ATOM 1928 C CA . GLU B 1 84 ? 8.156 -15.984 -18.672 1 91.62 84 GLU B CA 1
ATOM 1929 C C . GLU B 1 84 ? 7.535 -16.828 -17.562 1 91.62 84 GLU B C 1
ATOM 1931 O O . GLU B 1 84 ? 6.516 -17.484 -17.766 1 91.62 84 GLU B O 1
ATOM 1936 N N . ASP B 1 85 ? 8.188 -16.812 -16.438 1 93.88 85 ASP B N 1
ATOM 1937 C CA . ASP B 1 85 ? 7.68 -17.562 -15.289 1 93.88 85 ASP B CA 1
ATOM 1938 C C . ASP B 1 85 ? 6.328 -17.016 -14.836 1 93.88 85 ASP B C 1
ATOM 1940 O O . ASP B 1 85 ? 5.406 -17.797 -14.562 1 93.88 85 ASP B O 1
ATOM 1944 N N . LEU B 1 86 ? 6.172 -15.742 -14.75 1 94.56 86 LEU B N 1
ATOM 1945 C CA . LEU B 1 86 ? 4.93 -15.102 -14.336 1 94.56 86 LEU B CA 1
ATOM 1946 C C . LEU B 1 86 ? 3.811 -15.383 -15.336 1 94.56 86 LEU B C 1
ATOM 1948 O O . LEU B 1 86 ? 2.682 -15.688 -14.945 1 94.56 86 LEU B O 1
ATOM 1952 N N . LEU B 1 87 ? 4.164 -15.375 -16.594 1 94.62 87 LEU B N 1
ATOM 1953 C CA . LEU B 1 87 ? 3.186 -15.641 -17.641 1 94.62 87 LEU B CA 1
ATOM 1954 C C . LEU B 1 87 ? 2.631 -17.062 -17.516 1 94.62 87 LEU B C 1
ATOM 1956 O O . LEU B 1 87 ? 1.424 -17.266 -17.656 1 94.62 87 LEU B O 1
ATOM 1960 N N . LEU B 1 88 ? 3.492 -17.953 -17.297 1 94.69 88 LEU B N 1
ATOM 1961 C CA . LEU B 1 88 ? 3.082 -19.344 -17.141 1 94.69 88 LEU B CA 1
ATOM 1962 C C . LEU B 1 88 ? 2.17 -19.516 -15.93 1 94.69 88 LEU B C 1
ATOM 1964 O O . LEU B 1 88 ? 1.146 -20.203 -16 1 94.69 88 LEU B O 1
ATOM 1968 N N . LYS B 1 89 ? 2.531 -18.891 -14.828 1 94.5 89 LYS B N 1
ATOM 1969 C CA . LYS B 1 89 ? 1.724 -18.969 -13.609 1 94.5 89 LYS B CA 1
ATOM 1970 C C . LYS B 1 89 ? 0.333 -18.391 -13.836 1 94.5 89 LYS B C 1
ATOM 1972 O O . LYS B 1 89 ? -0.662 -18.938 -13.352 1 94.5 89 LYS B O 1
ATOM 1977 N N . MET B 1 90 ? 0.269 -17.312 -14.547 1 95.62 90 MET B N 1
ATOM 1978 C CA . MET B 1 90 ? -1.008 -16.656 -14.82 1 95.62 90 MET B CA 1
ATOM 1979 C C . MET B 1 90 ? -1.882 -17.516 -15.719 1 95.62 90 MET B C 1
ATOM 1981 O O . MET B 1 90 ? -3.088 -17.641 -15.492 1 95.62 90 MET B O 1
ATOM 1985 N N . GLU B 1 91 ? -1.271 -18.094 -16.672 1 94.75 91 GLU B N 1
ATOM 1986 C CA . GLU B 1 91 ? -2.006 -19 -17.547 1 94.75 91 GLU B CA 1
ATOM 1987 C C . GLU B 1 91 ? -2.586 -20.172 -16.766 1 94.75 91 GLU B C 1
ATOM 1989 O O . GLU B 1 91 ? -3.752 -20.531 -16.938 1 94.75 91 GLU B O 1
ATOM 1994 N N . GLU B 1 92 ? -1.763 -20.719 -15.945 1 94.88 92 GLU B N 1
ATOM 1995 C CA . GLU B 1 92 ? -2.195 -21.844 -15.117 1 94.88 92 GLU B CA 1
ATOM 1996 C C . GLU B 1 92 ? -3.357 -21.438 -14.211 1 94.88 92 GLU B C 1
ATOM 1998 O O . GLU B 1 92 ? -4.203 -22.281 -13.883 1 94.88 92 GLU B O 1
ATOM 2003 N N . ALA B 1 93 ? -3.414 -20.188 -13.898 1 94.06 93 ALA B N 1
ATOM 2004 C CA . ALA B 1 93 ? -4.453 -19.703 -13 1 94.06 93 ALA B CA 1
ATOM 2005 C C . ALA B 1 93 ? -5.699 -19.281 -13.781 1 94.06 93 ALA B C 1
ATOM 2007 O O . ALA B 1 93 ? -6.707 -18.891 -13.195 1 94.06 93 ALA B O 1
ATOM 2008 N N . GLY B 1 94 ? -5.602 -19.234 -15.109 1 93.62 94 GLY B N 1
ATOM 2009 C CA . GLY B 1 94 ? -6.777 -19 -15.93 1 93.62 94 GLY B CA 1
ATOM 2010 C C . GLY B 1 94 ? -6.82 -17.609 -16.516 1 93.62 94 GLY B C 1
ATOM 2011 O O . GLY B 1 94 ? -7.844 -17.188 -17.062 1 93.62 94 GLY B O 1
ATOM 2012 N N . VAL B 1 95 ? -5.801 -16.891 -16.328 1 95.25 95 VAL B N 1
ATOM 2013 C CA . VAL B 1 95 ? -5.723 -15.586 -16.984 1 95.25 95 VAL B CA 1
ATOM 2014 C C . VAL B 1 95 ? -5.289 -15.75 -18.438 1 95.25 95 VAL B C 1
ATOM 2016 O O . VAL B 1 95 ? -4.152 -16.141 -18.703 1 95.25 95 VAL B O 1
ATOM 2019 N N . SER B 1 96 ? -6.074 -15.383 -19.375 1 92.81 96 SER B N 1
ATOM 2020 C CA . SER B 1 96 ? -5.816 -15.648 -20.781 1 92.81 96 SER B CA 1
ATOM 2021 C C . SER B 1 96 ? -4.883 -14.602 -21.375 1 92.81 96 SER B C 1
ATOM 2023 O O . SER B 1 96 ? -4.82 -13.469 -20.906 1 92.81 96 SER B O 1
ATOM 2025 N N . GLY B 1 97 ? -4.266 -15.016 -22.422 1 93.88 97 GLY B N 1
ATOM 2026 C CA . GLY B 1 97 ? -3.492 -14.062 -23.203 1 93.88 97 GLY B CA 1
ATOM 2027 C C . GLY B 1 97 ? -4.324 -12.914 -23.75 1 93.88 97 GLY B C 1
ATOM 2028 O O . GLY B 1 97 ? -3.855 -11.781 -23.828 1 93.88 97 GLY B O 1
ATOM 2029 N N . ASN B 1 98 ? -5.512 -13.227 -24.062 1 95.88 98 ASN B N 1
ATOM 2030 C CA . ASN B 1 98 ? -6.434 -12.195 -24.547 1 95.88 98 ASN B CA 1
ATOM 2031 C C . ASN B 1 98 ? -6.695 -11.133 -23.484 1 95.88 98 ASN B C 1
ATOM 2033 O O . ASN B 1 98 ? -6.785 -9.945 -23.797 1 95.88 98 ASN B O 1
ATOM 2037 N N . THR B 1 99 ? -6.832 -11.555 -22.281 1 96.56 99 THR B N 1
ATOM 2038 C CA . THR B 1 99 ? -7.016 -10.609 -21.188 1 96.56 99 THR B CA 1
ATOM 2039 C C . THR B 1 99 ? -5.82 -9.664 -21.078 1 96.56 99 THR B C 1
ATOM 2041 O O . THR B 1 99 ? -5.992 -8.445 -21 1 96.56 99 THR B O 1
ATOM 2044 N N . LEU B 1 100 ? -4.656 -10.188 -21.094 1 96.69 100 LEU B N 1
ATOM 2045 C CA . LEU B 1 100 ? -3.439 -9.391 -21.016 1 96.69 100 LEU B CA 1
ATOM 2046 C C . LEU B 1 100 ? -3.338 -8.43 -22.203 1 96.69 100 LEU B C 1
ATOM 2048 O O . LEU B 1 100 ? -3.012 -7.258 -22.031 1 96.69 100 LEU B O 1
ATOM 2052 N N . HIS B 1 101 ? -3.658 -8.969 -23.344 1 96.81 101 HIS B N 1
ATOM 2053 C CA . HIS B 1 101 ? -3.621 -8.156 -24.547 1 96.81 101 HIS B CA 1
ATOM 2054 C C . HIS B 1 101 ? -4.602 -6.992 -24.453 1 96.81 101 HIS B C 1
ATOM 2056 O O . HIS B 1 101 ? -4.262 -5.863 -24.828 1 96.81 101 HIS B O 1
ATOM 2062 N N . THR B 1 102 ? -5.758 -7.238 -24.047 1 97.44 102 THR B N 1
ATOM 2063 C CA . THR B 1 102 ? -6.785 -6.211 -23.906 1 97.44 102 THR B CA 1
ATOM 2064 C C . THR B 1 102 ? -6.34 -5.121 -22.938 1 97.44 102 THR B C 1
ATOM 2066 O O . THR B 1 102 ? -6.449 -3.932 -23.234 1 97.44 102 THR B O 1
ATOM 2069 N N . LEU B 1 103 ? -5.84 -5.48 -21.828 1 97.25 103 LEU B N 1
ATOM 2070 C CA . LEU B 1 103 ? -5.398 -4.531 -20.812 1 97.25 103 LEU B CA 1
ATOM 2071 C C . LEU B 1 103 ? -4.246 -3.678 -21.328 1 97.25 103 LEU B C 1
ATOM 2073 O O . LEU B 1 103 ? -4.191 -2.477 -21.062 1 97.25 103 LEU B O 1
ATOM 2077 N N . ASP B 1 104 ? -3.342 -4.297 -22.047 1 97.25 104 ASP B N 1
ATOM 2078 C CA . ASP B 1 104 ? -2.234 -3.559 -22.641 1 97.25 104 ASP B CA 1
ATOM 2079 C C . ASP B 1 104 ? -2.734 -2.596 -23.719 1 97.25 104 ASP B C 1
ATOM 2081 O O . ASP B 1 104 ? -2.24 -1.471 -23.828 1 97.25 104 ASP B O 1
ATOM 2085 N N . TYR B 1 105 ? -3.689 -3.066 -24.469 1 96.56 105 TYR B N 1
ATOM 2086 C CA . TYR B 1 105 ? -4.238 -2.277 -25.562 1 96.56 105 TYR B CA 1
ATOM 2087 C C . TYR B 1 105 ? -4.855 -0.984 -25.047 1 96.56 105 TYR B C 1
ATOM 2089 O O . TYR B 1 105 ? -4.688 0.077 -25.656 1 96.56 105 TYR B O 1
ATOM 2097 N N . ILE B 1 106 ? -5.523 -1.026 -23.969 1 95.25 106 ILE B N 1
ATOM 2098 C CA . ILE B 1 106 ? -6.211 0.159 -23.469 1 95.25 106 ILE B CA 1
ATOM 2099 C C . ILE B 1 106 ? -5.281 0.932 -22.531 1 95.25 106 ILE B C 1
ATOM 2101 O O . ILE B 1 106 ? -5.68 1.943 -21.953 1 95.25 106 ILE B O 1
ATOM 2105 N N . ARG B 1 107 ? -4.09 0.498 -22.25 1 94.31 107 ARG B N 1
ATOM 2106 C CA . ARG B 1 107 ? -3.012 1.174 -21.531 1 94.31 107 ARG B CA 1
ATOM 2107 C C . ARG B 1 107 ? -3.424 1.504 -20.109 1 94.31 107 ARG B C 1
ATOM 2109 O O . ARG B 1 107 ? -3.289 2.646 -19.656 1 94.31 107 ARG B O 1
ATOM 2116 N N . VAL B 1 108 ? -3.832 0.479 -19.344 1 93 108 VAL B N 1
ATOM 2117 C CA . VAL B 1 108 ? -4.281 0.677 -17.984 1 93 108 VAL B CA 1
ATOM 2118 C C . VAL B 1 108 ? -3.084 0.993 -17.078 1 93 108 VAL B C 1
ATOM 2120 O O . VAL B 1 108 ? -3.242 1.56 -16 1 93 108 VAL B O 1
ATOM 2123 N N . VAL B 1 109 ? -1.911 0.575 -17.469 1 93.44 109 VAL B N 1
ATOM 2124 C CA . VAL B 1 109 ? -0.663 0.874 -16.781 1 93.44 109 VAL B CA 1
ATOM 2125 C C . VAL B 1 109 ? 0.387 1.342 -17.781 1 93.44 109 VAL B C 1
ATOM 2127 O O . VAL B 1 109 ? 0.176 1.257 -19 1 93.44 109 VAL B O 1
ATOM 2130 N N . GLU B 1 110 ? 1.479 1.854 -17.141 1 88 110 GLU B N 1
ATOM 2131 C CA . GLU B 1 110 ? 2.578 2.248 -18.031 1 88 110 GLU B CA 1
ATOM 2132 C C . GLU B 1 110 ? 3.279 1.026 -18.609 1 88 110 GLU B C 1
ATOM 2134 O O . GLU B 1 110 ? 3.459 0.017 -17.922 1 88 110 GLU B O 1
ATOM 2139 N N . LYS B 1 111 ? 3.773 1.147 -19.969 1 91.25 111 LYS B N 1
ATOM 2140 C CA . LYS B 1 111 ? 4.457 0.094 -20.719 1 91.25 111 LYS B CA 1
ATOM 2141 C C . LYS B 1 111 ? 3.535 -1.095 -20.953 1 91.25 111 LYS B C 1
ATOM 2143 O O . LYS B 1 111 ? 2.699 -1.06 -21.859 1 91.25 111 LYS B O 1
ATOM 2148 N N . ASP B 1 112 ? 3.586 -2.178 -20.062 1 95.75 112 ASP B N 1
ATOM 2149 C CA . ASP B 1 112 ? 2.678 -3.314 -20.172 1 95.75 112 ASP B CA 1
ATOM 2150 C C . ASP B 1 112 ? 2.459 -3.98 -18.828 1 95.75 112 ASP B C 1
ATOM 2152 O O . ASP B 1 112 ? 3.199 -3.723 -17.875 1 95.75 112 ASP B O 1
ATOM 2156 N N . ILE B 1 113 ? 1.473 -4.879 -18.797 1 96.56 113 ILE B N 1
ATOM 2157 C CA . ILE B 1 113 ? 0.98 -5.484 -17.562 1 96.56 113 ILE B CA 1
ATOM 2158 C C . ILE B 1 113 ? 2.102 -6.277 -16.891 1 96.56 113 ILE B C 1
ATOM 2160 O O . ILE B 1 113 ? 2.293 -6.188 -15.68 1 96.56 113 ILE B O 1
ATOM 2164 N N . ILE B 1 114 ? 2.834 -7.039 -17.656 1 95.25 114 ILE B N 1
ATOM 2165 C CA . ILE B 1 114 ? 3.855 -7.902 -17.062 1 95.25 114 ILE B CA 1
ATOM 2166 C C . ILE B 1 114 ? 4.98 -7.051 -16.484 1 95.25 114 ILE B C 1
ATOM 2168 O O . ILE B 1 114 ? 5.496 -7.348 -15.406 1 95.25 114 ILE B O 1
ATOM 2172 N N . SER B 1 115 ? 5.352 -6.02 -17.172 1 93.25 115 SER B N 1
ATOM 2173 C CA . SER B 1 115 ? 6.348 -5.086 -16.641 1 93.25 115 SER B CA 1
ATOM 2174 C C . SER B 1 115 ? 5.855 -4.402 -15.375 1 93.25 115 SER B C 1
ATOM 2176 O O . SER B 1 115 ? 6.629 -4.188 -14.438 1 93.25 115 SER B O 1
ATOM 2178 N N . TRP B 1 116 ? 4.609 -4.066 -15.367 1 94.69 116 TRP B N 1
ATOM 2179 C CA . TRP B 1 116 ? 4 -3.465 -14.188 1 94.69 116 TRP B CA 1
ATOM 2180 C C . TRP B 1 116 ? 4.051 -4.422 -13 1 94.69 116 TRP B C 1
ATOM 2182 O O . TRP B 1 116 ? 4.41 -4.023 -11.891 1 94.69 116 TRP B O 1
ATOM 2192 N N . LEU B 1 117 ? 3.793 -5.645 -13.242 1 95 117 LEU B N 1
ATOM 2193 C CA . LEU B 1 117 ? 3.77 -6.641 -12.172 1 95 117 LEU B CA 1
ATOM 2194 C C . LEU B 1 117 ? 5.18 -6.945 -11.68 1 95 117 LEU B C 1
ATOM 2196 O O . LEU B 1 117 ? 5.414 -7.055 -10.477 1 95 117 LEU B O 1
ATOM 2200 N N . THR B 1 118 ? 6.121 -7.023 -12.492 1 91.62 118 THR B N 1
ATOM 2201 C CA . THR B 1 118 ? 7.465 -7.441 -12.125 1 91.62 118 THR B CA 1
ATOM 2202 C C . THR B 1 118 ? 8.25 -6.273 -11.531 1 91.62 118 THR B C 1
ATOM 2204 O O . THR B 1 118 ? 9.102 -6.469 -10.656 1 91.62 118 THR B O 1
ATOM 2207 N N . GLY B 1 119 ? 7.957 -5.066 -11.977 1 87.81 119 GLY B N 1
ATOM 2208 C CA . GLY B 1 119 ? 8.711 -3.922 -11.5 1 87.81 119 GLY B CA 1
ATOM 2209 C C . GLY B 1 119 ? 10.18 -3.973 -11.883 1 87.81 119 GLY B C 1
ATOM 2210 O O . GLY B 1 119 ? 10.602 -4.863 -12.625 1 87.81 119 GLY B O 1
ATOM 2211 N N . PRO B 1 120 ? 10.93 -3.01 -11.359 1 87.25 120 PRO B N 1
ATOM 2212 C CA . PRO B 1 120 ? 12.367 -3 -11.664 1 87.25 120 PRO B CA 1
ATOM 2213 C C . PRO B 1 120 ? 13.117 -4.129 -10.961 1 87.25 120 PRO B C 1
ATOM 2215 O O . PRO B 1 120 ? 12.773 -4.508 -9.844 1 87.25 120 PRO B O 1
ATOM 2218 N N . GLU B 1 121 ? 14.211 -4.559 -11.602 1 85.5 121 GLU B N 1
ATOM 2219 C CA . GLU B 1 121 ? 14.977 -5.68 -11.07 1 85.5 121 GLU B CA 1
ATOM 2220 C C . GLU B 1 121 ? 15.984 -5.219 -10.023 1 85.5 121 GLU B C 1
ATOM 2222 O O . GLU B 1 121 ? 16.25 -5.93 -9.047 1 85.5 121 GLU B O 1
ATOM 2227 N N . ASP B 1 122 ? 16.484 -4.102 -10.188 1 90.06 122 ASP B N 1
ATOM 2228 C CA . ASP B 1 122 ? 17.547 -3.594 -9.32 1 90.06 122 ASP B CA 1
ATOM 2229 C C . ASP B 1 122 ? 16.953 -2.854 -8.117 1 90.06 122 ASP B C 1
ATOM 2231 O O . ASP B 1 122 ? 16.312 -1.813 -8.273 1 90.06 122 ASP B O 1
ATOM 2235 N N . MET B 1 123 ? 17.266 -3.348 -6.961 1 91.44 123 MET B N 1
ATOM 2236 C CA . MET B 1 123 ? 16.688 -2.818 -5.73 1 91.44 123 MET B CA 1
ATOM 2237 C C . MET B 1 123 ? 17.156 -1.388 -5.48 1 91.44 123 MET B C 1
ATOM 2239 O O . MET B 1 123 ? 16.406 -0.564 -4.965 1 91.44 123 MET B O 1
ATOM 2243 N N . LYS B 1 124 ? 18.406 -1.076 -5.797 1 93.19 124 LYS B N 1
ATOM 2244 C CA . LYS B 1 124 ? 18.875 0.292 -5.629 1 93.19 124 LYS B CA 1
ATOM 2245 C C . LYS B 1 124 ? 18.094 1.264 -6.5 1 93.19 124 LYS B C 1
ATOM 2247 O O . LYS B 1 124 ? 17.766 2.369 -6.066 1 93.19 124 LYS B O 1
ATOM 2252 N N . GLU B 1 125 ? 17.812 0.819 -7.672 1 93.12 125 GLU B N 1
ATOM 2253 C CA . GLU B 1 125 ? 16.984 1.627 -8.562 1 93.12 125 GLU B CA 1
ATOM 2254 C C . GLU B 1 125 ? 15.578 1.804 -8.008 1 93.12 125 GLU B C 1
ATOM 2256 O O . GLU B 1 125 ? 15.016 2.896 -8.07 1 93.12 125 GLU B O 1
ATOM 2261 N N . VAL B 1 126 ? 15.031 0.745 -7.484 1 93.69 126 VAL B N 1
ATOM 2262 C CA . VAL B 1 126 ? 13.703 0.777 -6.871 1 93.69 126 VAL B CA 1
ATOM 2263 C C . VAL B 1 126 ? 13.672 1.833 -5.77 1 93.69 126 VAL B C 1
ATOM 2265 O O . VAL B 1 126 ? 12.789 2.695 -5.754 1 93.69 126 VAL B O 1
ATOM 2268 N N . ILE B 1 127 ? 14.641 1.81 -4.891 1 96.19 127 ILE B N 1
ATOM 2269 C CA . ILE B 1 127 ? 14.695 2.705 -3.74 1 96.19 127 ILE B CA 1
ATOM 2270 C C . ILE B 1 127 ? 14.852 4.148 -4.215 1 96.19 127 ILE B C 1
ATOM 2272 O O . ILE B 1 127 ? 14.164 5.047 -3.734 1 96.19 127 ILE B O 1
ATOM 2276 N N . LYS B 1 128 ? 15.711 4.406 -5.156 1 96.56 128 LYS B N 1
ATOM 2277 C CA . LYS B 1 128 ? 15.938 5.75 -5.68 1 96.56 128 LYS B CA 1
ATOM 2278 C C . LYS B 1 128 ? 14.672 6.316 -6.316 1 96.56 128 LYS B C 1
ATOM 2280 O O . LYS B 1 128 ? 14.328 7.48 -6.102 1 96.56 128 LYS B O 1
ATOM 2285 N N . LYS B 1 129 ? 14.086 5.516 -7.082 1 95.31 129 LYS B N 1
ATOM 2286 C CA . LYS B 1 129 ? 12.836 5.941 -7.711 1 95.31 129 LYS B CA 1
ATOM 2287 C C . LYS B 1 129 ? 11.773 6.258 -6.66 1 95.31 129 LYS B C 1
ATOM 2289 O O . LYS B 1 129 ? 11.062 7.258 -6.773 1 95.31 129 LYS B O 1
ATOM 2294 N N . ASN B 1 130 ? 11.617 5.348 -5.695 1 97.31 130 ASN B N 1
ATOM 2295 C CA . ASN B 1 130 ? 10.672 5.582 -4.609 1 97.31 130 ASN B CA 1
ATOM 2296 C C . ASN B 1 130 ? 10.922 6.926 -3.934 1 97.31 130 ASN B C 1
ATOM 2298 O O . ASN B 1 130 ? 9.984 7.707 -3.727 1 97.31 130 ASN B O 1
ATOM 2302 N N . ILE B 1 131 ? 12.18 7.172 -3.6 1 97.75 131 ILE B N 1
ATOM 2303 C CA . ILE B 1 131 ? 12.555 8.406 -2.92 1 97.75 131 ILE B CA 1
ATOM 2304 C C . ILE B 1 131 ? 12.156 9.609 -3.779 1 97.75 131 ILE B C 1
ATOM 2306 O O . ILE B 1 131 ? 11.555 10.562 -3.281 1 97.75 131 ILE B O 1
ATOM 2310 N N . ALA B 1 132 ? 12.492 9.555 -5.035 1 96.69 132 ALA B N 1
ATOM 2311 C CA . ALA B 1 132 ? 12.188 10.656 -5.945 1 96.69 132 ALA B CA 1
ATOM 2312 C C . ALA B 1 132 ? 10.68 10.891 -6.031 1 96.69 132 ALA B C 1
ATOM 2314 O O . ALA B 1 132 ? 10.227 12.039 -6.012 1 96.69 132 ALA B O 1
ATOM 2315 N N . LEU B 1 133 ? 9.922 9.828 -6.105 1 96.31 133 LEU B N 1
ATOM 2316 C CA . LEU B 1 133 ? 8.469 9.914 -6.203 1 96.31 133 LEU B CA 1
ATOM 2317 C C . LEU B 1 133 ? 7.883 10.609 -4.977 1 96.31 133 LEU B C 1
ATOM 2319 O O . LEU B 1 133 ? 6.973 11.43 -5.105 1 96.31 133 LEU B O 1
ATOM 2323 N N . ILE B 1 134 ? 8.406 10.289 -3.836 1 97.69 134 ILE B N 1
ATOM 2324 C CA . ILE B 1 134 ? 7.883 10.836 -2.592 1 97.69 134 ILE B CA 1
ATOM 2325 C C . ILE B 1 134 ? 8.344 12.289 -2.439 1 97.69 134 ILE B C 1
ATOM 2327 O O . ILE B 1 134 ? 7.52 13.188 -2.229 1 97.69 134 ILE B O 1
ATOM 2331 N N . GLU B 1 135 ? 9.562 12.516 -2.625 1 95.25 135 GLU B N 1
ATOM 2332 C CA . GLU B 1 135 ? 10.164 13.82 -2.357 1 95.25 135 GLU B CA 1
ATOM 2333 C C . GLU B 1 135 ? 9.648 14.875 -3.332 1 95.25 135 GLU B C 1
ATOM 2335 O O . GLU B 1 135 ? 9.484 16.047 -2.965 1 95.25 135 GLU B O 1
ATOM 2340 N N . ARG B 1 136 ? 9.359 14.484 -4.516 1 95.19 136 ARG B N 1
ATOM 2341 C CA . ARG B 1 136 ? 9.016 15.453 -5.551 1 95.19 136 ARG B CA 1
ATOM 2342 C C . ARG B 1 136 ? 7.5 15.57 -5.707 1 95.19 136 ARG B C 1
ATOM 2344 O O . ARG B 1 136 ? 7.016 16.359 -6.523 1 95.19 136 ARG B O 1
ATOM 2351 N N . HIS B 1 137 ? 6.809 14.867 -5.027 1 97.44 137 HIS B N 1
ATOM 2352 C CA . HIS B 1 137 ? 5.359 14.891 -5.191 1 97.44 137 HIS B CA 1
ATOM 2353 C C . HIS B 1 137 ? 4.781 16.25 -4.812 1 97.44 137 HIS B C 1
ATOM 2355 O O . HIS B 1 137 ? 5.094 16.797 -3.746 1 97.44 137 HIS B O 1
ATOM 2361 N N . PRO B 1 138 ? 3.891 16.766 -5.559 1 97.06 138 PRO B N 1
ATOM 2362 C CA . PRO B 1 138 ? 3.42 18.141 -5.359 1 97.06 138 PRO B CA 1
ATOM 2363 C C . PRO B 1 138 ? 2.594 18.297 -4.082 1 97.06 138 PRO B C 1
ATOM 2365 O O . PRO B 1 138 ? 2.449 19.406 -3.572 1 97.06 138 PRO B O 1
ATOM 2368 N N . LEU B 1 139 ? 2.076 17.266 -3.604 1 97.5 139 LEU B N 1
ATOM 2369 C CA . LEU B 1 139 ? 1.195 17.359 -2.443 1 97.5 139 LEU B CA 1
ATOM 2370 C C . LEU B 1 139 ? 1.952 17.031 -1.159 1 97.5 139 LEU B C 1
ATOM 2372 O O . LEU B 1 139 ? 1.402 17.156 -0.062 1 97.5 139 LEU B O 1
ATOM 2376 N N . MET B 1 140 ? 3.164 16.609 -1.272 1 96.88 140 MET B N 1
ATOM 2377 C CA . MET B 1 140 ? 3.963 16.234 -0.108 1 96.88 140 MET B CA 1
ATOM 2378 C C . MET B 1 140 ? 4.445 17.469 0.637 1 96.88 140 MET B C 1
ATOM 2380 O O . MET B 1 140 ? 4.953 18.422 0.024 1 96.88 140 MET B O 1
ATOM 2384 N N . PRO B 1 141 ? 4.219 17.438 1.983 1 95 141 PRO B N 1
ATOM 2385 C CA . PRO B 1 141 ? 4.812 18.562 2.723 1 95 141 PRO B CA 1
ATOM 2386 C C . PRO B 1 141 ? 6.32 18.656 2.523 1 95 141 PRO B C 1
ATOM 2388 O O . PRO B 1 141 ? 7.016 17.641 2.484 1 95 141 PRO B O 1
ATOM 2391 N N . LYS B 1 142 ? 6.828 19.828 2.504 1 90.25 142 LYS B N 1
ATOM 2392 C CA . LYS B 1 142 ? 8.242 20.062 2.232 1 90.25 142 LYS B CA 1
ATOM 2393 C C . LYS B 1 142 ? 9.102 19.688 3.438 1 90.25 142 LYS B C 1
ATOM 2395 O O . LYS B 1 142 ? 10.32 19.531 3.312 1 90.25 142 LYS B O 1
ATOM 2400 N N . THR B 1 143 ? 8.492 19.531 4.539 1 91.06 143 THR B N 1
ATOM 2401 C CA . THR B 1 143 ? 9.211 19.281 5.781 1 91.06 143 THR B CA 1
ATOM 2402 C C . THR B 1 143 ? 9.516 17.797 5.934 1 91.06 143 THR B C 1
ATOM 2404 O O . THR B 1 143 ? 10.266 17.391 6.828 1 91.06 143 THR B O 1
ATOM 2407 N N . ILE B 1 144 ? 8.977 16.953 5.086 1 94.81 144 ILE B N 1
ATOM 2408 C CA . ILE B 1 144 ? 9.148 15.5 5.219 1 94.81 144 ILE B CA 1
ATOM 2409 C C . ILE B 1 144 ? 10.586 15.125 4.855 1 94.81 144 ILE B C 1
ATOM 2411 O O . ILE B 1 144 ? 11.148 15.641 3.887 1 94.81 144 ILE B O 1
ATOM 2415 N N . ASN B 1 145 ? 11.148 14.281 5.707 1 96.81 145 ASN B N 1
ATOM 2416 C CA . ASN B 1 145 ? 12.469 13.719 5.434 1 96.81 145 ASN B CA 1
ATOM 2417 C C . ASN B 1 145 ? 12.367 12.305 4.867 1 96.81 145 ASN B C 1
ATOM 2419 O O . ASN B 1 145 ? 11.797 11.414 5.504 1 96.81 145 ASN B O 1
ATOM 2423 N N . VAL B 1 146 ? 12.961 12.078 3.693 1 97.94 146 VAL B N 1
ATOM 2424 C CA . VAL B 1 146 ? 12.883 10.781 3.037 1 97.94 146 VAL B CA 1
ATOM 2425 C C . VAL B 1 146 ? 14.281 10.188 2.898 1 97.94 146 VAL B C 1
ATOM 2427 O O . VAL B 1 146 ? 15.203 10.852 2.418 1 97.94 146 VAL B O 1
ATOM 2430 N N . GLN B 1 147 ? 14.445 9.008 3.359 1 97.94 147 GLN B N 1
ATOM 2431 C CA . GLN B 1 147 ? 15.727 8.305 3.258 1 97.94 147 GLN B CA 1
ATOM 2432 C C . GLN B 1 147 ? 15.531 6.883 2.744 1 97.94 147 GLN B C 1
ATOM 2434 O O . GLN B 1 147 ? 14.492 6.27 2.971 1 97.94 147 GLN B O 1
ATOM 2439 N N . GLY B 1 148 ? 16.531 6.34 2.057 1 97.5 148 GLY B N 1
ATOM 2440 C CA . GLY B 1 148 ? 16.531 4.984 1.535 1 97.5 148 GLY B CA 1
ATOM 2441 C C . GLY B 1 148 ? 17.594 4.102 2.162 1 97.5 148 GLY B C 1
ATOM 2442 O O . GLY B 1 148 ? 18.703 4.555 2.424 1 97.5 148 GLY B O 1
ATOM 2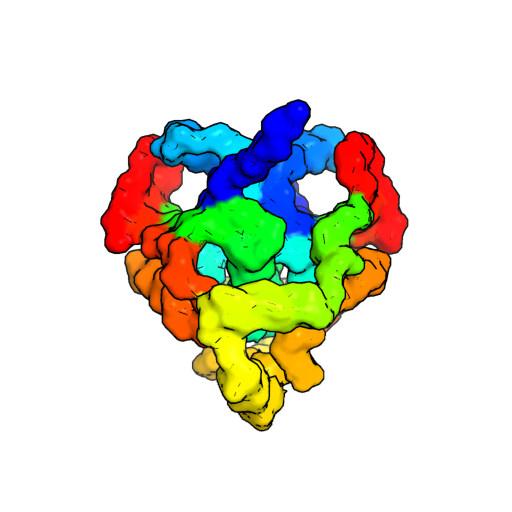443 N N . PHE B 1 149 ? 17.203 2.908 2.426 1 96.19 149 PHE B N 1
ATOM 2444 C CA . PHE B 1 149 ? 18.125 1.927 2.986 1 96.19 149 PHE B CA 1
ATOM 2445 C C . PHE B 1 149 ? 18 0.592 2.26 1 96.19 149 PHE B C 1
ATOM 2447 O O . PHE B 1 149 ? 16.953 0.297 1.667 1 96.19 149 PHE B O 1
ATOM 2454 N N . ILE B 1 150 ? 19.031 -0.132 2.33 1 93.75 150 ILE B N 1
ATOM 2455 C CA . ILE B 1 150 ? 19.047 -1.493 1.805 1 93.75 150 ILE B CA 1
ATOM 2456 C C . ILE B 1 150 ? 19.594 -2.449 2.859 1 93.75 150 ILE B C 1
ATOM 2458 O O . ILE B 1 150 ? 20.5 -2.09 3.621 1 93.75 150 ILE B O 1
ATOM 2462 N N . THR B 1 151 ? 18.969 -3.602 2.906 1 90.25 151 THR B N 1
ATOM 2463 C CA . THR B 1 151 ? 19.422 -4.605 3.861 1 90.25 151 THR B CA 1
ATOM 2464 C C . THR B 1 151 ? 19.344 -6.004 3.25 1 90.25 151 THR B C 1
ATOM 2466 O O . THR B 1 151 ? 18.719 -6.199 2.205 1 90.25 151 THR B O 1
ATOM 2469 N N . ALA B 1 152 ? 20.141 -6.898 3.877 1 83.06 152 ALA B N 1
ATOM 2470 C CA . ALA B 1 152 ? 20.047 -8.305 3.49 1 83.06 152 ALA B CA 1
ATOM 2471 C C . ALA B 1 152 ? 19.094 -9.062 4.406 1 83.06 152 ALA B C 1
ATOM 2473 O O . ALA B 1 152 ? 18.906 -8.688 5.57 1 83.06 152 ALA B O 1
ATOM 2474 N N . LYS B 1 153 ? 18.438 -10.031 3.846 1 73.38 153 LYS B N 1
ATOM 2475 C CA . LYS B 1 153 ? 17.547 -10.844 4.664 1 73.38 153 LYS B CA 1
ATOM 2476 C C . LYS B 1 153 ? 18.25 -11.359 5.91 1 73.38 153 LYS B C 1
ATOM 2478 O O . LYS B 1 153 ? 19.297 -11.992 5.812 1 73.38 153 LYS B O 1
ATOM 2483 N N . GLY B 1 154 ? 17.703 -11.031 7.02 1 69.69 154 GLY B N 1
ATOM 2484 C CA . GLY B 1 154 ? 18.266 -11.547 8.258 1 69.69 154 GLY B CA 1
ATOM 2485 C C . GLY B 1 154 ? 19.391 -10.695 8.805 1 69.69 154 GLY B C 1
ATOM 2486 O O . GLY B 1 154 ? 19.969 -11.008 9.852 1 69.69 154 GLY B O 1
ATOM 2487 N N . ALA B 1 155 ? 19.766 -9.672 8.086 1 77.19 155 ALA B N 1
ATOM 2488 C CA . ALA B 1 155 ? 20.859 -8.82 8.539 1 77.19 155 ALA B CA 1
ATOM 2489 C C . ALA B 1 155 ? 20.406 -7.883 9.656 1 77.19 155 ALA B C 1
ATOM 2491 O O . ALA B 1 155 ? 19.219 -7.656 9.836 1 77.19 155 ALA B O 1
ATOM 2492 N N . ASN B 1 156 ? 21.328 -7.445 10.438 1 79.81 156 ASN B N 1
ATOM 2493 C CA . ASN B 1 156 ? 21.047 -6.516 11.523 1 79.81 156 ASN B CA 1
ATOM 2494 C C . ASN B 1 156 ? 21.5 -5.102 11.195 1 79.81 156 ASN B C 1
ATOM 2496 O O . ASN B 1 156 ? 21.688 -4.273 12.086 1 79.81 156 ASN B O 1
ATOM 2500 N N . THR B 1 157 ? 21.766 -4.871 9.969 1 87.94 157 THR B N 1
ATOM 2501 C CA . THR B 1 157 ? 22.25 -3.553 9.586 1 87.94 157 THR B CA 1
ATOM 2502 C C . THR B 1 157 ? 21.484 -3.016 8.383 1 87.94 157 THR B C 1
ATOM 2504 O O . THR B 1 157 ? 21 -3.789 7.555 1 87.94 157 THR B O 1
ATOM 2507 N N . LEU B 1 158 ? 21.359 -1.674 8.367 1 92.94 158 LEU B N 1
ATOM 2508 C CA . LEU B 1 158 ? 20.812 -0.934 7.234 1 92.94 158 LEU B CA 1
ATOM 2509 C C . LEU B 1 158 ? 21.906 -0.1 6.562 1 92.94 158 LEU B C 1
ATOM 2511 O O . LEU B 1 158 ? 22.656 0.602 7.238 1 92.94 158 LEU B O 1
ATOM 2515 N N . LYS B 1 159 ? 22.016 -0.312 5.312 1 94.12 159 LYS B N 1
ATOM 2516 C CA . LYS B 1 159 ? 22.953 0.521 4.551 1 94.12 159 LYS B CA 1
ATOM 2517 C C . LYS B 1 159 ? 22.219 1.644 3.826 1 94.12 159 LYS B C 1
ATOM 2519 O O . LYS B 1 159 ? 21.281 1.388 3.057 1 94.12 159 LYS B O 1
ATOM 2524 N N . ALA B 1 160 ? 22.641 2.852 4.07 1 95.38 160 ALA B N 1
ATOM 2525 C CA . ALA B 1 160 ? 22.031 4.008 3.416 1 95.38 160 ALA B CA 1
ATOM 2526 C C . ALA B 1 160 ? 22.359 4.02 1.924 1 95.38 160 ALA B C 1
ATOM 2528 O O . ALA B 1 160 ? 23.453 3.627 1.511 1 95.38 160 ALA B O 1
ATOM 2529 N N . ILE B 1 161 ? 21.312 4.402 1.208 1 93.5 161 ILE B N 1
ATOM 2530 C CA . ILE B 1 161 ? 21.469 4.551 -0.234 1 93.5 161 ILE B CA 1
ATOM 2531 C C . ILE B 1 161 ? 21.547 6.031 -0.597 1 93.5 161 ILE B C 1
ATOM 2533 O O . ILE B 1 161 ? 20.703 6.824 -0.183 1 93.5 161 ILE B O 1
#

Sequence (322 aa):
MEKKTAGKKTLIITSLEGNQSLWLSSVLKKPLDELLFIHSYGSFISQSYGCIIRSIIMAAYYENVEDVYVIGVEGDKQSNIHREDLLLKMEEAGVSGNTLHTLDYIRVVEKDIISWLTGPEDMKEVIKKNIALIERHPLMPKTINVQGFITAKGANTLKAIMEKKTAGKKTLIITSLEGNQSLWLSSVLKKPLDELLFIHSYGSFISQSYGCIIRSIIMAAYYENVEDVYVIGVEGDKQSNIHREDLLLKMEEAGVSGNTLHTLDYIRVVEKDIISWLTGPEDMKEVIKKNIALIERHPLMPKTINVQGFITAKGANTLKAI

Organism: Alkalihalophilus pseudofirmus (strain ATCC BAA-2126 / JCM 17055 / OF4) (NCBI:txid398511)

InterPro domains:
  IPR001765 Carbonic anhydrase [PTHR43175] (7-154)
  IPR036874 Carbonic anhydrase superfamily [G3DSA:3.40.1050.10] (2-160)
  IPR036874 Carbonic anhydrase superfamily [SSF53056] (8-151)

Solvent-accessible surface area (backbone atoms only — not comparable to full-atom values): 17833 Å² total; per-residue (Å²): 130,77,78,75,70,79,67,71,19,36,36,36,36,21,45,41,68,53,75,44,62,66,52,49,23,61,67,68,72,42,62,60,91,38,36,31,48,31,32,25,57,71,37,45,71,80,44,85,79,22,38,62,46,47,25,53,44,50,34,44,74,71,57,49,32,43,36,37,39,37,39,36,56,54,85,40,67,50,55,67,57,44,70,70,61,52,52,51,54,37,44,76,51,65,40,49,69,66,56,54,49,51,48,41,71,71,50,76,53,73,90,33,65,67,57,58,69,48,53,72,63,50,62,68,58,36,41,52,51,40,49,49,53,54,74,64,34,79,79,42,56,78,76,55,41,75,48,34,31,39,28,50,80,90,54,84,58,76,42,80,104,130,78,77,74,70,79,67,72,18,37,37,36,36,21,44,41,68,54,75,42,62,68,51,47,24,60,67,67,72,42,61,58,89,37,37,32,50,31,34,23,57,71,36,45,71,80,46,86,78,21,38,63,46,48,26,51,43,50,33,44,75,70,56,48,33,41,36,36,40,36,39,37,57,54,86,41,68,51,56,68,57,44,70,71,60,53,51,51,53,38,44,75,51,66,40,49,69,64,55,55,49,52,47,40,72,70,50,74,51,73,92,33,66,68,56,57,69,47,53,72,64,50,61,70,57,36,42,53,51,40,49,51,53,53,74,64,33,79,77,44,57,78,78,55,41,76,48,34,32,38,27,49,79,91,53,84,58,76,42,79,106

pLDDT: mean 89.26, std 11.63, range [27.55, 98.0]

Secondary structure (DSSP, 8-state):
--------EEEEEE-S-TTHHHHHHHHHT--GGGEEEEE-GGG----TTSHHHHHHHHHHHHS-EEEEEEEEEET-GGGG--HHHHHHHHHHTT--HHHHHHHHHTTSSSS-HHHHHH--S-HHHHHHHHHHHHHT-TTS-TT-EEEEEEEETT-S--EE-/--------EEEEEE-S-TTHHHHHHHHHT--GGGEEEEE-GGG----TTSHHHHHHHHHHHHS-EEEEEEEEEET-GGGG--HHHHHHHHHHTT--HHHHHHHHHTTSSSS-HHHHHH--S-HHHHHHHHHHHHHT-TTS-TT-EEEEEEEETT-S--EE-

Nearest PDB structures (foldseek):
  1g5c-assembly2_D  TM=8.692E-01  e=2.096E-10  Methanothermobacter thermautotrophicus
  7cxx-assembly1_B  TM=6.357E-01  e=6.043E-06  Aspergillus fumigatus Af293
  5jj8-assembly1_A  TM=6.396E-01  e=5.634E-05  Pseudomonas aeruginosa
  7cxx-assembly1_A  TM=6.121E-01  e=2.977E-05  Aspergillus fumigatus Af293
  5bq1-assembly1_A  TM=6.512E-01  e=1.066E-04  Pseudomonas aeruginosa